Protein AF-A0A6A3CW50-F1 (afdb_monomer_lite)

Secondary structure (DSSP, 8-state):
--GGGGGGGGGGG-S-EEEEE-----PPPPPHHHHHHB--TT-TTHHHHHHHHHHHHHHHHHHHHHHHHHHT---SEEEEE-TT---SSPPPGGG--TT-EE--S---SSS---SEEEEEHHHHHHHH-TTTTHHHHHHTT--SB-HHHHHHHHHHHTT-----S-S--THHHHHHHHTS-TTTS----SSS--PPP-TTSPPPTTHHHHHHHHSHHHHHHHHHHHHT--HHHHHHHHHHHHHHEEEEES--HHHHHHHHHGGG-

Organism: Hibiscus syriacus (NCBI:txid106335)

Radius of gyration: 19.89 Å; chains: 1; bounding box: 46×45×49 Å

InterPro domains:
  IPR056698 Domain of unknown function DUF7796 [PF25072] (1-159)
  IPR056698 Domain of unknown function 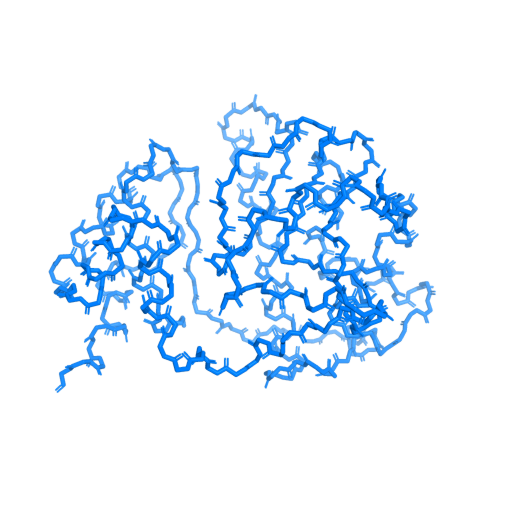DUF7796 [PF25072] (162-262)

Sequence (265 aa):
MDENAFKLSLLKTAPRLASVRIFGQRLVPQTAEQVRVLTATNSPNGIQGLLQYFNLVEGCLTMIESHQKQHNFTYDWIVRTRVDGYWNAPLHPQNFVAGRYTVPSGSVYGGLNDRFGIGDFHTSKVALSRLSLISKLDSAGYRRLNSESAFKAQLTTLKYPTPCSPVCKGSCV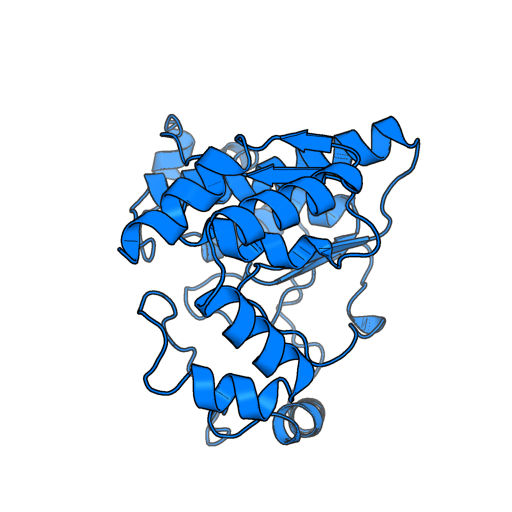ADVMSSLDKRWSWTNWGNGMIELCDAHGGWEDQWETIFDRVAGKKLAATRRQVKDLTFEECVGEFREMKKKAVNWDAPAPEEICGRGLKMKQ

Structure (mmCIF, N/CA/C/O backbone):
data_AF-A0A6A3CW50-F1
#
_entry.id   AF-A0A6A3CW50-F1
#
loop_
_atom_site.group_PDB
_atom_site.id
_atom_site.type_symbol
_atom_site.label_atom_id
_atom_site.label_alt_id
_atom_site.label_comp_id
_atom_site.label_asym_id
_atom_site.label_entity_id
_atom_site.label_seq_id
_atom_site.pdbx_PDB_ins_code
_atom_site.Cartn_x
_atom_site.Cartn_y
_atom_site.Cartn_z
_atom_site.occupancy
_atom_site.B_iso_or_equiv
_atom_site.auth_seq_id
_atom_site.auth_comp_id
_atom_site.auth_asym_id
_atom_site.auth_atom_id
_atom_site.pdbx_PDB_model_num
ATOM 1 N N . MET A 1 1 ? 0.507 15.614 5.124 1.00 82.38 1 MET A N 1
ATOM 2 C CA . MET A 1 1 ? -0.351 14.459 5.464 1.00 82.38 1 MET A CA 1
ATOM 3 C C . MET A 1 1 ? -1.739 14.840 5.006 1.00 82.38 1 MET A C 1
ATOM 5 O O . MET A 1 1 ? -2.056 16.017 5.139 1.00 82.38 1 MET A O 1
ATOM 9 N N . ASP A 1 2 ? -2.488 13.909 4.423 1.00 85.94 2 ASP A N 1
ATOM 10 C CA . ASP A 1 2 ? -3.830 14.179 3.895 1.00 85.94 2 ASP A CA 1
ATOM 11 C C . ASP A 1 2 ? -4.780 14.654 5.005 1.00 85.94 2 ASP A C 1
ATOM 13 O O . ASP A 1 2 ? -4.721 14.142 6.126 1.00 85.94 2 ASP A O 1
ATOM 17 N N . GLU A 1 3 ? -5.640 15.627 4.706 1.00 87.94 3 GLU A N 1
ATOM 18 C CA . GLU A 1 3 ? -6.628 16.151 5.657 1.00 87.94 3 GLU A CA 1
ATOM 19 C C . GLU A 1 3 ? -7.640 15.085 6.085 1.00 87.94 3 GLU A C 1
ATOM 21 O O . GLU A 1 3 ? -8.146 15.141 7.196 1.00 87.94 3 GLU A O 1
ATOM 26 N N . ASN A 1 4 ? -7.879 14.055 5.270 1.00 89.19 4 ASN A N 1
ATOM 27 C CA . ASN A 1 4 ? -8.775 12.946 5.581 1.00 89.19 4 ASN A CA 1
ATOM 28 C C . ASN A 1 4 ? -8.116 11.844 6.418 1.00 89.19 4 ASN A C 1
ATOM 30 O O . ASN A 1 4 ? -8.786 10.865 6.753 1.00 89.19 4 ASN A O 1
ATOM 34 N N . ALA A 1 5 ? -6.837 11.975 6.790 1.00 91.50 5 ALA A N 1
ATOM 35 C CA . ALA A 1 5 ? -6.138 10.966 7.589 1.00 91.50 5 ALA A CA 1
ATOM 36 C C . ALA A 1 5 ? -6.826 10.695 8.938 1.00 91.50 5 ALA A C 1
ATOM 38 O O . ALA A 1 5 ? -6.743 9.575 9.441 1.00 91.50 5 ALA A O 1
ATOM 39 N N . PHE A 1 6 ? -7.563 11.670 9.490 1.00 93.06 6 PHE A N 1
ATOM 40 C CA . PHE A 1 6 ? -8.333 11.483 10.723 1.00 93.06 6 PHE A CA 1
ATOM 41 C C . PHE A 1 6 ? -9.367 10.351 10.617 1.00 93.06 6 PHE A C 1
ATOM 43 O O . PHE A 1 6 ? -9.635 9.681 11.606 1.00 93.06 6 PHE A O 1
ATOM 50 N N . LYS A 1 7 ? -9.891 10.067 9.415 1.00 91.94 7 LYS A N 1
ATOM 51 C CA . LYS A 1 7 ? -10.874 8.995 9.181 1.00 91.94 7 LYS A CA 1
ATOM 52 C C . LYS A 1 7 ? -10.307 7.597 9.459 1.00 91.94 7 LYS A C 1
ATOM 54 O O . LYS A 1 7 ? -11.069 6.653 9.651 1.00 91.94 7 LYS A O 1
ATOM 59 N N . LEU A 1 8 ? -8.977 7.450 9.508 1.00 92.62 8 LEU A N 1
ATOM 60 C CA . LEU A 1 8 ? -8.320 6.197 9.890 1.00 92.62 8 LEU A CA 1
ATOM 61 C C . LEU A 1 8 ? -8.538 5.839 11.367 1.00 92.62 8 LEU A C 1
ATOM 63 O O . LEU A 1 8 ? -8.309 4.686 11.731 1.00 92.62 8 LEU A O 1
ATOM 67 N N . SER A 1 9 ? -9.045 6.766 12.192 1.00 92.69 9 SER A N 1
ATOM 68 C CA . SER A 1 9 ? -9.466 6.496 13.573 1.00 92.69 9 SER A CA 1
ATOM 69 C C . SER A 1 9 ? -10.475 5.343 13.672 1.00 92.69 9 SER A C 1
ATOM 71 O O . SER A 1 9 ? -10.491 4.612 14.662 1.00 92.69 9 SER A O 1
ATOM 73 N N . LEU A 1 10 ? -11.239 5.085 12.601 1.00 90.62 10 LEU A N 1
ATOM 74 C CA . LEU A 1 10 ? -12.130 3.930 12.466 1.00 90.62 10 LEU A CA 1
ATOM 75 C C . LEU A 1 10 ? -11.447 2.584 12.700 1.00 90.62 10 LEU A C 1
ATOM 77 O O . LEU A 1 10 ? -12.071 1.643 13.193 1.00 90.62 10 LEU A O 1
ATOM 81 N N . LEU A 1 11 ? -10.155 2.483 12.393 1.00 91.06 11 LEU A N 1
ATOM 82 C CA . LEU A 1 11 ? -9.385 1.266 12.621 1.00 91.06 11 LEU A CA 1
ATOM 83 C C . LEU A 1 11 ? -9.165 0.980 14.113 1.00 91.06 11 LEU A C 1
ATOM 85 O O . LEU A 1 11 ? -8.679 -0.099 14.446 1.00 91.06 11 LEU A O 1
ATOM 89 N N . LYS A 1 12 ? -9.623 1.849 15.030 1.00 91.94 12 LYS A N 1
ATOM 90 C CA . LYS A 1 12 ? -9.745 1.526 16.459 1.00 91.94 12 LYS A CA 1
ATOM 91 C C . LYS A 1 12 ? -10.527 0.236 16.697 1.00 91.94 12 LYS A C 1
ATOM 93 O O . LYS A 1 12 ? -10.287 -0.432 17.697 1.00 91.94 12 LYS A O 1
ATOM 98 N N . THR A 1 13 ? -11.471 -0.129 15.825 1.00 89.75 13 THR A N 1
ATOM 99 C CA . THR A 1 13 ? -12.266 -1.358 15.978 1.00 89.75 13 THR A CA 1
ATOM 100 C C . THR A 1 13 ? -11.581 -2.586 15.390 1.00 89.75 13 THR A C 1
ATOM 102 O O . THR A 1 13 ? -12.087 -3.692 15.571 1.00 89.75 13 THR A O 1
ATOM 105 N N . ALA A 1 14 ? -10.448 -2.428 14.696 1.00 89.75 14 ALA A N 1
ATOM 106 C CA . ALA A 1 14 ? -9.698 -3.564 14.186 1.00 89.75 14 ALA A CA 1
ATOM 107 C C . ALA A 1 14 ? -9.254 -4.455 15.364 1.00 89.75 14 ALA A C 1
ATOM 109 O O . ALA A 1 14 ? -8.759 -3.944 16.377 1.00 89.75 14 ALA A O 1
ATOM 110 N N . PRO A 1 15 ? -9.441 -5.784 15.266 1.00 89.50 15 PRO A N 1
ATOM 111 C CA . PRO A 1 15 ? -9.112 -6.690 16.362 1.00 89.50 15 PRO A CA 1
ATOM 112 C C . PRO A 1 15 ? -7.601 -6.796 16.584 1.00 89.50 15 PRO A C 1
ATOM 114 O O . PRO A 1 15 ? -7.163 -7.038 17.705 1.00 89.50 15 PRO A O 1
ATOM 117 N N . ARG A 1 16 ? -6.803 -6.626 15.522 1.00 89.25 16 ARG A N 1
ATOM 118 C CA . ARG A 1 16 ? -5.338 -6.680 15.549 1.00 89.25 16 ARG A CA 1
ATOM 119 C C . ARG A 1 16 ? -4.773 -5.666 14.564 1.00 89.25 16 ARG A C 1
ATOM 121 O O . ARG A 1 16 ? -5.251 -5.587 13.434 1.00 89.25 16 ARG A O 1
ATOM 128 N N . LEU A 1 17 ? -3.746 -4.933 14.982 1.00 93.50 17 LEU A N 1
ATOM 129 C CA . LEU A 1 17 ? -2.996 -4.016 14.130 1.00 93.50 17 LEU A CA 1
ATOM 130 C C . LEU A 1 17 ? -1.506 -4.329 14.269 1.00 93.50 17 LEU A C 1
ATOM 132 O O . LEU A 1 17 ? -0.912 -4.147 15.325 1.00 93.50 17 LEU A O 1
ATOM 136 N N . ALA A 1 18 ? -0.897 -4.822 13.195 1.00 93.38 18 ALA A N 1
ATOM 137 C CA . ALA A 1 18 ? 0.524 -5.159 13.192 1.00 93.38 18 ALA A CA 1
ATOM 138 C C . ALA A 1 18 ? 1.400 -3.899 13.180 1.00 93.38 18 ALA A C 1
ATOM 140 O O . ALA A 1 18 ? 2.336 -3.754 13.956 1.00 93.38 18 ALA A O 1
ATOM 141 N N . SER A 1 19 ? 1.108 -2.958 12.291 1.00 93.62 19 SER A N 1
ATOM 142 C CA . SER A 1 19 ? 1.897 -1.740 12.160 1.00 93.62 19 SER A CA 1
ATOM 143 C C . SER A 1 19 ? 1.049 -0.643 11.542 1.00 93.62 19 SER A C 1
ATOM 145 O O . SER A 1 19 ? 0.215 -0.909 10.674 1.00 93.62 19 SER A O 1
ATOM 147 N N . VAL A 1 20 ? 1.258 0.585 11.998 1.00 94.19 20 VAL A N 1
ATOM 148 C CA . VAL A 1 20 ? 0.593 1.780 11.487 1.00 94.19 20 VAL A CA 1
ATOM 149 C C . VAL A 1 20 ? 1.668 2.751 11.047 1.00 94.19 20 VAL A C 1
ATOM 151 O O . VAL A 1 20 ? 2.558 3.080 11.829 1.00 94.19 20 VAL A O 1
ATOM 154 N N . ARG A 1 21 ? 1.562 3.217 9.801 1.00 93.75 21 ARG A N 1
ATOM 155 C CA . ARG A 1 21 ? 2.454 4.227 9.247 1.00 93.75 21 ARG A CA 1
ATOM 156 C C . ARG A 1 21 ? 1.656 5.340 8.585 1.00 93.75 21 ARG A C 1
ATOM 158 O O . ARG A 1 21 ? 1.004 5.106 7.571 1.00 93.75 21 ARG A O 1
ATOM 165 N N . ILE A 1 22 ? 1.701 6.541 9.152 1.00 92.62 22 ILE A N 1
ATOM 166 C CA . ILE A 1 22 ? 1.023 7.727 8.617 1.00 92.62 22 ILE A CA 1
ATOM 167 C C . ILE A 1 22 ? 2.048 8.849 8.579 1.00 92.62 22 ILE A C 1
ATOM 169 O O . ILE A 1 22 ? 2.693 9.130 9.577 1.00 92.62 22 ILE A O 1
ATOM 173 N N . PHE A 1 23 ? 2.226 9.503 7.438 1.00 91.25 23 PHE A N 1
ATOM 174 C CA . PHE A 1 23 ? 3.243 10.541 7.308 1.00 91.25 23 PHE A CA 1
ATOM 175 C C . PHE A 1 23 ? 2.831 11.614 6.305 1.00 91.25 23 PHE A C 1
ATOM 177 O O . PHE A 1 23 ? 1.944 11.438 5.466 1.00 91.25 23 PHE A O 1
ATOM 184 N N . GLY A 1 24 ? 3.476 12.776 6.401 1.00 86.75 24 GLY A N 1
ATOM 185 C CA . GLY A 1 24 ? 3.383 13.791 5.363 1.00 86.75 24 GLY A CA 1
ATOM 186 C C . GLY A 1 24 ? 4.195 13.396 4.138 1.00 86.75 24 GLY A C 1
ATOM 187 O O . GLY A 1 24 ? 5.351 13.004 4.277 1.00 86.75 24 GLY A O 1
ATOM 188 N N . GLN A 1 25 ? 3.608 13.533 2.948 1.00 84.12 25 GLN A N 1
ATOM 189 C CA . GLN A 1 25 ? 4.358 13.392 1.706 1.00 84.12 25 GLN A CA 1
ATOM 190 C C . GLN A 1 25 ? 5.524 14.386 1.693 1.00 84.12 25 GLN A C 1
ATOM 192 O O . GLN A 1 25 ? 5.355 15.569 1.993 1.00 84.12 25 GLN A O 1
ATOM 197 N N . ARG A 1 26 ? 6.714 13.875 1.381 1.00 88.62 26 ARG A N 1
ATOM 198 C CA . ARG A 1 26 ? 7.943 14.651 1.193 1.00 88.62 26 ARG A CA 1
ATOM 199 C C . ARG A 1 26 ? 8.379 14.511 -0.258 1.00 88.62 26 ARG A C 1
ATOM 201 O O . ARG A 1 26 ? 7.985 13.557 -0.929 1.00 88.62 26 ARG A O 1
ATOM 208 N N . LEU A 1 27 ? 9.167 15.462 -0.747 1.00 91.56 27 LEU A N 1
ATOM 209 C CA . LEU A 1 27 ? 9.783 15.334 -2.065 1.00 91.56 27 LEU A CA 1
ATOM 210 C C . LEU A 1 27 ? 10.654 14.077 -2.098 1.00 91.56 27 LEU A C 1
ATOM 212 O O . LEU A 1 27 ? 11.430 13.831 -1.172 1.00 91.56 27 LEU A O 1
ATOM 216 N N . VAL A 1 28 ? 10.498 13.288 -3.158 1.00 92.62 28 VAL A N 1
ATOM 217 C CA . VAL A 1 28 ? 11.330 12.111 -3.411 1.00 92.62 28 VAL A CA 1
ATOM 218 C C . VAL A 1 28 ? 12.399 12.536 -4.420 1.00 92.62 28 VAL A C 1
ATOM 220 O O . VAL A 1 28 ? 12.034 12.945 -5.530 1.00 92.62 28 VAL A O 1
ATOM 223 N N . PRO A 1 29 ? 13.697 12.491 -4.058 1.00 92.94 29 PRO A N 1
ATOM 224 C CA . PRO A 1 29 ? 14.776 12.813 -4.985 1.00 92.94 29 PRO A CA 1
ATOM 225 C C . PRO A 1 29 ? 14.662 11.979 -6.261 1.00 92.94 29 PRO A C 1
ATOM 227 O O . PRO A 1 29 ? 14.502 10.761 -6.192 1.00 92.94 29 PRO A O 1
ATOM 230 N N . GLN A 1 30 ? 14.720 12.645 -7.414 1.00 93.19 30 GLN A N 1
ATOM 231 C CA . GLN A 1 30 ? 14.597 11.985 -8.712 1.00 93.19 30 GLN A CA 1
ATOM 232 C C . GLN A 1 30 ? 15.965 11.488 -9.167 1.00 93.19 30 GLN A C 1
ATOM 234 O O . GLN A 1 30 ? 16.925 12.259 -9.173 1.00 93.19 30 GLN A O 1
ATOM 239 N N . THR A 1 31 ? 16.053 10.229 -9.588 1.00 94.75 31 THR A N 1
ATOM 240 C CA . THR A 1 31 ? 17.245 9.715 -10.278 1.00 94.75 31 THR A CA 1
ATOM 241 C C . THR A 1 31 ? 17.097 9.841 -11.793 1.00 94.75 31 THR A C 1
ATOM 243 O O . THR A 1 31 ? 15.987 9.964 -12.322 1.00 94.75 31 THR A O 1
ATOM 246 N N . ALA A 1 32 ? 18.215 9.783 -12.519 1.00 94.88 32 ALA A N 1
ATOM 247 C CA . ALA A 1 32 ? 18.196 9.846 -13.977 1.00 94.88 32 ALA A CA 1
ATOM 248 C C . ALA A 1 32 ? 17.401 8.674 -14.589 1.00 94.88 32 ALA A C 1
ATOM 250 O O . ALA A 1 32 ? 16.664 8.862 -15.554 1.00 94.88 32 ALA A O 1
ATOM 251 N N . GLU A 1 33 ? 17.498 7.480 -13.998 1.00 95.88 33 GLU A N 1
ATOM 252 C CA . GLU A 1 33 ? 16.736 6.283 -14.381 1.00 95.88 33 GLU A CA 1
ATOM 253 C C . GLU A 1 33 ? 15.235 6.511 -14.195 1.00 95.88 33 GLU A C 1
ATOM 255 O O . GLU A 1 33 ? 14.449 6.200 -15.086 1.00 95.88 33 GLU A O 1
ATOM 260 N N . GLN A 1 34 ? 14.823 7.094 -13.062 1.00 95.75 34 GLN A N 1
ATOM 261 C CA . GLN A 1 34 ? 13.414 7.374 -12.775 1.00 95.75 34 GLN A CA 1
ATOM 262 C C . GLN A 1 34 ? 12.800 8.307 -13.814 1.00 95.75 34 GLN A C 1
ATOM 264 O O . GLN A 1 34 ? 11.711 8.030 -14.310 1.00 95.75 34 GLN A O 1
ATOM 269 N N . VAL A 1 35 ? 13.516 9.367 -14.191 1.00 93.62 35 VAL A N 1
ATOM 270 C CA . VAL A 1 35 ? 13.048 10.333 -15.196 1.00 93.62 35 VAL A CA 1
ATOM 271 C C . VAL A 1 35 ? 13.001 9.722 -16.603 1.00 93.62 35 VAL A C 1
ATOM 273 O O . VAL A 1 35 ? 12.136 10.085 -17.396 1.00 93.62 35 VAL A O 1
ATOM 276 N N . ARG A 1 36 ? 13.890 8.772 -16.930 1.00 96.12 36 ARG A N 1
ATOM 277 C CA . ARG A 1 36 ? 13.851 8.046 -18.214 1.00 96.12 36 ARG A CA 1
ATOM 278 C C . ARG A 1 36 ? 12.699 7.044 -18.280 1.00 96.12 36 ARG A C 1
ATOM 280 O O . ARG A 1 36 ? 11.997 6.959 -19.294 1.00 96.12 36 ARG A O 1
ATOM 287 N N . VAL A 1 37 ? 12.541 6.249 -17.225 1.00 97.38 37 VAL A N 1
ATOM 288 C CA . VAL A 1 37 ? 11.598 5.127 -17.181 1.00 97.38 37 VAL A CA 1
ATOM 289 C C . VAL A 1 37 ? 10.173 5.606 -16.981 1.00 97.38 37 VAL A C 1
ATOM 291 O O . VAL A 1 37 ? 9.278 5.048 -17.605 1.00 97.38 37 VAL A O 1
ATOM 294 N N . LEU A 1 38 ? 9.944 6.607 -16.133 1.00 96.12 38 LEU A N 1
ATOM 295 C CA . LEU A 1 38 ? 8.605 7.027 -15.734 1.00 96.12 38 LEU A CA 1
ATOM 296 C C . LEU A 1 38 ? 8.137 8.269 -16.491 1.00 96.12 38 LEU A C 1
ATOM 298 O O . LEU A 1 38 ? 8.922 9.083 -16.968 1.00 96.12 38 LEU A O 1
ATOM 302 N N . THR A 1 39 ? 6.822 8.436 -16.576 1.00 92.81 39 THR A N 1
ATOM 303 C CA . THR A 1 39 ? 6.200 9.679 -17.029 1.00 92.81 39 THR A CA 1
ATOM 304 C C . THR A 1 39 ? 5.083 10.104 -16.084 1.00 92.81 39 THR A C 1
ATOM 306 O O . THR A 1 39 ? 4.444 9.280 -15.434 1.00 92.81 39 THR A O 1
ATOM 309 N N . ALA A 1 40 ? 4.839 11.412 -16.033 1.00 86.62 40 ALA A N 1
ATOM 310 C CA . ALA A 1 40 ? 3.756 12.023 -15.274 1.00 86.62 40 ALA A CA 1
ATOM 311 C C . ALA A 1 40 ? 2.369 11.842 -15.922 1.00 86.62 40 ALA A C 1
ATOM 313 O O . ALA A 1 40 ? 1.377 12.293 -15.356 1.00 86.62 40 ALA A O 1
ATOM 314 N N . THR A 1 41 ? 2.279 11.224 -17.105 1.00 81.44 41 THR A N 1
ATOM 315 C CA . THR A 1 41 ? 1.002 10.974 -17.785 1.00 81.44 41 THR A CA 1
ATOM 316 C C . THR A 1 41 ? 0.022 10.245 -16.861 1.00 81.44 41 THR A C 1
ATOM 318 O O . THR A 1 41 ? 0.367 9.217 -16.278 1.00 81.44 41 THR A O 1
ATOM 321 N N . ASN A 1 42 ? -1.198 10.778 -16.749 1.00 73.19 42 ASN A N 1
ATOM 322 C CA . ASN A 1 42 ? -2.274 10.290 -15.873 1.00 73.19 42 ASN A CA 1
ATOM 323 C C . ASN A 1 42 ? -1.935 10.335 -14.366 1.00 73.19 42 ASN A C 1
ATOM 325 O O . ASN A 1 42 ? -2.527 9.611 -13.571 1.00 73.19 42 ASN A O 1
ATOM 329 N N . SER A 1 43 ? -0.971 11.169 -13.957 1.00 76.06 43 SER A N 1
ATOM 330 C CA . SER A 1 43 ? -0.684 11.455 -12.548 1.00 76.06 43 SER A CA 1
ATOM 331 C C . SER A 1 43 ? -1.156 12.871 -12.197 1.00 76.06 43 SER A C 1
ATOM 333 O O . SER A 1 43 ? -0.605 13.832 -12.740 1.00 76.06 43 SER A O 1
ATOM 335 N N . PRO A 1 44 ? -2.111 13.042 -11.263 1.00 74.06 44 PRO A N 1
ATOM 336 C CA . PRO A 1 44 ? -2.676 14.356 -10.933 1.00 74.06 44 PRO A CA 1
ATOM 337 C C . PRO A 1 44 ? -1.642 15.302 -10.306 1.00 74.06 44 PRO A C 1
ATOM 339 O O . PRO A 1 44 ? -1.727 16.513 -10.463 1.00 74.06 44 PRO A O 1
ATOM 342 N N . ASN A 1 45 ? -0.622 14.744 -9.648 1.00 82.50 45 ASN A N 1
ATOM 343 C CA . ASN A 1 45 ? 0.435 15.486 -8.955 1.00 82.50 45 ASN A CA 1
ATOM 344 C C . ASN A 1 45 ? 1.793 15.365 -9.675 1.00 82.50 45 ASN A C 1
ATOM 346 O O . ASN A 1 45 ? 2.861 15.426 -9.059 1.00 82.50 45 ASN A O 1
ATOM 350 N N . GLY A 1 46 ? 1.761 15.124 -10.989 1.00 88.44 46 GLY A N 1
ATOM 351 C CA . GLY A 1 46 ? 2.951 15.006 -11.822 1.00 88.44 46 GLY A CA 1
ATOM 352 C C . GLY A 1 46 ? 3.872 13.843 -11.428 1.00 88.44 46 GLY A C 1
ATOM 353 O O . GLY A 1 46 ? 3.449 12.856 -10.816 1.00 88.44 46 GLY A O 1
ATOM 354 N N . ILE A 1 47 ? 5.159 13.955 -11.774 1.00 91.19 47 ILE A N 1
ATOM 355 C CA . ILE A 1 47 ? 6.156 12.908 -11.492 1.00 91.19 47 ILE A CA 1
ATOM 356 C C . ILE A 1 47 ? 6.414 12.737 -9.990 1.00 91.19 47 ILE A C 1
ATOM 358 O O . ILE A 1 47 ? 6.593 11.618 -9.519 1.00 91.19 47 ILE A O 1
ATOM 362 N N . GLN A 1 48 ? 6.373 13.824 -9.214 1.00 92.56 48 GLN A N 1
ATOM 363 C CA . GLN A 1 48 ? 6.562 13.748 -7.765 1.00 92.56 48 GLN A CA 1
ATOM 364 C C . GLN A 1 48 ? 5.425 12.989 -7.085 1.00 92.56 48 GLN A C 1
ATOM 366 O O . GLN A 1 48 ? 5.702 12.136 -6.247 1.00 92.56 48 GLN A O 1
ATOM 371 N N . GLY A 1 49 ? 4.174 13.205 -7.501 1.00 89.62 49 GLY A N 1
ATOM 372 C CA . GLY A 1 49 ? 3.047 12.412 -7.015 1.00 89.62 49 GLY A CA 1
ATOM 373 C C . GLY A 1 49 ? 3.222 10.915 -7.260 1.00 89.62 49 GLY A C 1
ATOM 374 O O . GLY A 1 49 ? 2.967 10.104 -6.369 1.00 89.62 49 GLY A O 1
ATOM 375 N N . LEU A 1 50 ? 3.723 10.546 -8.444 1.00 91.00 50 LEU A N 1
ATOM 376 C CA . LEU A 1 50 ? 3.988 9.152 -8.793 1.00 91.00 50 LEU A CA 1
ATOM 377 C C . LEU A 1 50 ? 5.098 8.545 -7.922 1.00 91.00 50 LEU A C 1
ATOM 379 O O . LEU A 1 50 ? 4.932 7.450 -7.388 1.00 91.00 50 LEU A O 1
ATOM 383 N N . LEU A 1 51 ? 6.208 9.261 -7.733 1.00 94.31 51 LEU A N 1
ATOM 384 C CA . LEU A 1 51 ? 7.320 8.799 -6.897 1.00 94.31 51 LEU A CA 1
ATOM 385 C C . LEU A 1 51 ? 6.928 8.688 -5.422 1.00 94.31 51 LEU A C 1
ATOM 387 O O . LEU A 1 51 ? 7.298 7.724 -4.757 1.00 94.31 51 LEU A O 1
ATOM 391 N N . GLN A 1 52 ? 6.141 9.634 -4.911 1.00 92.44 52 GLN A N 1
ATOM 392 C CA . GLN A 1 52 ? 5.595 9.583 -3.555 1.00 92.44 52 GLN A CA 1
ATOM 393 C C . GLN A 1 52 ? 4.653 8.393 -3.370 1.00 92.44 52 GLN A C 1
ATOM 395 O O . GLN A 1 52 ? 4.717 7.716 -2.343 1.00 92.44 52 GLN A O 1
ATOM 400 N N . TYR A 1 53 ? 3.812 8.107 -4.366 1.00 89.88 53 TYR A N 1
ATOM 401 C CA . TYR A 1 53 ? 2.964 6.920 -4.371 1.00 89.88 53 TYR A CA 1
ATOM 402 C C . TYR A 1 53 ? 3.794 5.630 -4.379 1.00 89.88 53 TYR A C 1
ATOM 404 O O . TYR A 1 53 ? 3.554 4.741 -3.566 1.00 89.88 53 TYR A O 1
ATOM 412 N N . PHE A 1 54 ? 4.814 5.536 -5.233 1.00 93.75 54 PHE A N 1
ATOM 413 C CA . PHE A 1 54 ? 5.697 4.370 -5.277 1.00 93.75 54 PHE A CA 1
ATOM 414 C C . PHE A 1 54 ? 6.464 4.185 -3.966 1.00 93.75 54 PHE A C 1
ATOM 416 O O . PHE A 1 54 ? 6.547 3.065 -3.472 1.00 93.75 54 PHE A O 1
ATOM 423 N N . ASN A 1 55 ? 6.934 5.273 -3.354 1.00 93.81 55 ASN A N 1
ATOM 424 C CA . ASN A 1 55 ? 7.558 5.249 -2.034 1.00 93.81 55 ASN A CA 1
ATOM 425 C C . ASN A 1 55 ? 6.593 4.755 -0.942 1.00 93.81 55 ASN A C 1
ATOM 427 O O . ASN A 1 55 ? 6.992 3.993 -0.065 1.00 93.81 55 ASN A O 1
ATOM 431 N N . LEU A 1 56 ? 5.321 5.169 -0.992 1.00 91.88 56 LEU A N 1
ATOM 432 C CA . LEU A 1 56 ? 4.288 4.694 -0.068 1.00 91.88 56 LEU A CA 1
ATOM 433 C C . LEU A 1 56 ? 4.063 3.182 -0.215 1.00 91.88 56 LEU A C 1
ATOM 435 O O . LEU A 1 56 ? 4.023 2.476 0.788 1.00 91.88 56 LEU A O 1
ATOM 439 N N . VAL A 1 57 ? 3.940 2.695 -1.453 1.00 92.62 57 VAL A N 1
ATOM 440 C CA . VAL A 1 57 ? 3.731 1.269 -1.746 1.00 92.62 57 VAL A CA 1
ATOM 441 C C . VAL A 1 57 ? 4.942 0.433 -1.335 1.00 92.62 57 VAL A C 1
ATOM 443 O O . VAL A 1 57 ? 4.780 -0.594 -0.682 1.00 92.62 57 VAL A O 1
ATOM 446 N N . GLU A 1 58 ? 6.153 0.878 -1.663 1.00 94.94 58 GLU A N 1
ATOM 447 C CA . GLU A 1 58 ? 7.377 0.156 -1.309 1.00 94.94 58 GLU A CA 1
ATOM 448 C C . GLU A 1 58 ? 7.644 0.178 0.199 1.00 94.94 58 GLU A C 1
ATOM 450 O O . GLU A 1 58 ? 8.100 -0.814 0.763 1.00 94.94 58 GLU A O 1
ATOM 455 N N . GLY A 1 59 ? 7.250 1.252 0.891 1.00 93.69 59 GLY A N 1
ATOM 456 C CA . GLY A 1 59 ? 7.312 1.341 2.348 1.00 93.69 59 GLY A CA 1
ATOM 457 C C . GLY A 1 59 ? 6.510 0.257 3.080 1.00 93.69 59 GLY A C 1
ATOM 458 O O . GLY A 1 59 ? 6.837 -0.057 4.228 1.00 93.69 59 GLY A O 1
ATOM 459 N N . CYS A 1 60 ? 5.511 -0.362 2.434 1.00 94.44 60 CYS A N 1
ATOM 460 C CA . CYS A 1 60 ? 4.817 -1.528 2.984 1.00 94.44 60 CYS A CA 1
ATOM 461 C C . CYS A 1 60 ? 5.763 -2.721 3.182 1.00 94.44 60 CYS A C 1
ATOM 463 O O . CYS A 1 60 ? 5.578 -3.469 4.139 1.00 94.44 60 CYS A O 1
ATOM 465 N N . LEU A 1 61 ? 6.792 -2.886 2.341 1.00 95.94 61 LEU A N 1
ATOM 466 C CA . LEU A 1 61 ? 7.763 -3.977 2.482 1.00 95.94 61 LEU A CA 1
ATOM 467 C C . LEU A 1 61 ? 8.521 -3.885 3.795 1.00 95.94 61 LEU A C 1
ATOM 469 O O . LEU A 1 61 ? 8.610 -4.878 4.508 1.00 95.94 61 LEU A O 1
ATOM 473 N N . THR A 1 62 ? 8.974 -2.686 4.165 1.00 94.50 62 THR A N 1
ATOM 474 C CA . THR A 1 62 ? 9.627 -2.469 5.458 1.00 94.50 62 THR A CA 1
ATOM 475 C C . THR A 1 62 ? 8.702 -2.860 6.607 1.00 94.50 62 THR A C 1
ATOM 477 O O . THR A 1 62 ? 9.121 -3.572 7.510 1.00 94.50 62 THR A O 1
ATOM 480 N N . MET A 1 63 ? 7.426 -2.458 6.563 1.00 95.00 63 MET A N 1
ATOM 481 C CA . MET A 1 63 ? 6.462 -2.795 7.619 1.00 95.00 63 MET A CA 1
ATOM 482 C C . MET A 1 63 ? 6.227 -4.309 7.732 1.00 95.00 63 MET A C 1
ATOM 484 O O . MET A 1 63 ? 6.177 -4.840 8.842 1.00 95.00 63 MET A O 1
ATOM 488 N N . ILE A 1 64 ? 6.102 -4.995 6.594 1.00 95.31 64 ILE A N 1
ATOM 489 C CA . ILE A 1 64 ? 5.904 -6.447 6.515 1.00 95.31 64 ILE A CA 1
ATOM 490 C C . ILE A 1 64 ? 7.133 -7.182 7.064 1.00 95.31 64 ILE A C 1
ATOM 492 O O . ILE A 1 64 ? 7.004 -8.013 7.963 1.00 95.31 64 ILE A O 1
ATOM 496 N N . GLU A 1 65 ? 8.327 -6.845 6.573 1.00 94.75 65 GLU A N 1
ATOM 497 C CA . GLU A 1 65 ? 9.584 -7.492 6.961 1.00 94.75 65 GLU A CA 1
ATOM 498 C C . GLU A 1 65 ? 9.933 -7.232 8.434 1.00 94.75 65 GLU A C 1
ATOM 500 O O . GLU A 1 65 ? 10.356 -8.153 9.135 1.00 94.75 65 GLU A O 1
ATOM 505 N N . SER A 1 66 ? 9.701 -6.015 8.943 1.00 94.19 66 SER A N 1
ATOM 506 C CA . SER A 1 66 ? 9.882 -5.696 10.364 1.00 94.19 66 SER A CA 1
ATOM 507 C C . SER A 1 66 ? 8.985 -6.551 11.255 1.00 94.19 66 SER A C 1
ATOM 509 O O . SER A 1 66 ? 9.467 -7.107 12.241 1.00 94.19 66 SER A O 1
ATOM 511 N N . HIS A 1 67 ? 7.707 -6.704 10.900 1.00 94.31 67 HIS A N 1
ATOM 512 C CA . HIS A 1 67 ? 6.775 -7.512 11.684 1.00 94.31 67 HIS A CA 1
ATOM 513 C C . HIS A 1 67 ? 7.120 -9.010 11.627 1.00 94.31 67 HIS A C 1
ATOM 515 O O . HIS A 1 67 ? 7.138 -9.677 12.661 1.00 94.31 67 HIS A O 1
ATOM 521 N N . GLN A 1 68 ? 7.474 -9.530 10.447 1.00 94.88 68 GLN A N 1
ATOM 522 C CA . GLN A 1 68 ? 7.969 -10.902 10.282 1.00 94.88 68 GLN A CA 1
ATOM 523 C C . GLN A 1 68 ? 9.196 -11.181 11.155 1.00 94.88 68 GLN A C 1
ATOM 525 O O . GLN A 1 68 ? 9.237 -12.181 11.870 1.00 94.88 68 GLN A O 1
ATOM 530 N N . LYS A 1 69 ? 10.181 -10.273 11.137 1.00 94.88 69 LYS A N 1
ATOM 531 C CA . LYS A 1 69 ? 11.406 -10.388 11.936 1.00 94.88 69 LYS A CA 1
ATOM 532 C C . LYS A 1 69 ? 11.117 -10.330 13.435 1.00 94.88 69 LYS A C 1
ATOM 534 O O . LYS A 1 69 ? 11.676 -11.118 14.188 1.00 94.88 69 LYS A O 1
ATOM 539 N N . GLN A 1 70 ? 10.250 -9.414 13.864 1.00 94.81 70 GLN A N 1
ATOM 540 C CA . GLN A 1 70 ? 9.894 -9.232 15.273 1.00 94.81 70 GLN A CA 1
ATOM 541 C C . GLN A 1 70 ? 9.196 -10.462 15.870 1.00 94.81 70 GLN A C 1
ATOM 543 O O . GLN A 1 70 ? 9.380 -10.757 17.047 1.00 94.81 70 GLN A O 1
ATOM 548 N N . HIS A 1 71 ? 8.417 -11.184 15.063 1.00 94.19 71 HIS A N 1
ATOM 549 C CA . HIS A 1 71 ? 7.607 -12.317 15.515 1.00 94.19 71 HIS A CA 1
ATOM 550 C C . HIS A 1 71 ? 8.082 -13.676 14.984 1.00 94.19 71 HIS A C 1
ATOM 552 O O . HIS A 1 71 ? 7.405 -14.678 15.195 1.00 94.19 71 HIS A O 1
ATOM 558 N N . ASN A 1 72 ? 9.239 -13.713 14.318 1.00 96.06 72 ASN A N 1
ATOM 559 C CA . ASN A 1 72 ? 9.867 -14.915 13.774 1.00 96.06 72 ASN A CA 1
ATOM 560 C C . ASN A 1 72 ? 8.923 -15.784 12.917 1.00 96.06 72 ASN A C 1
ATOM 562 O O . ASN A 1 72 ? 8.807 -16.991 13.126 1.00 96.06 72 ASN A O 1
ATOM 566 N N . PHE A 1 73 ? 8.229 -15.168 11.956 1.00 95.44 73 PHE A N 1
ATOM 567 C CA . PHE A 1 73 ? 7.391 -15.886 10.991 1.00 95.44 73 PHE A CA 1
ATOM 568 C C . PHE A 1 73 ? 7.479 -15.264 9.594 1.00 95.44 73 PHE A C 1
ATOM 570 O O . PHE A 1 73 ? 7.988 -14.155 9.420 1.00 95.44 73 PHE A O 1
ATOM 577 N N . THR A 1 74 ? 6.959 -15.963 8.588 1.00 94.38 74 THR A N 1
ATOM 578 C CA . THR A 1 74 ? 6.801 -15.444 7.225 1.00 94.38 74 THR A CA 1
ATOM 579 C C . THR A 1 74 ? 5.336 -15.458 6.825 1.00 94.38 74 THR A C 1
ATOM 581 O O . THR A 1 74 ? 4.641 -16.433 7.096 1.00 94.38 74 THR A O 1
ATOM 584 N N . TYR A 1 75 ? 4.846 -14.384 6.203 1.00 95.88 75 TYR A N 1
ATOM 585 C CA . TYR A 1 75 ? 3.498 -14.399 5.639 1.00 95.88 75 TYR A CA 1
ATOM 586 C C . TYR A 1 75 ? 3.457 -15.337 4.437 1.00 95.88 75 TYR A C 1
ATOM 588 O O . TYR A 1 75 ? 4.258 -15.182 3.521 1.00 95.88 75 TYR A O 1
ATOM 596 N N . ASP A 1 76 ? 2.499 -16.258 4.401 1.00 95.62 76 ASP A N 1
ATOM 597 C CA . ASP A 1 76 ? 2.267 -17.078 3.207 1.00 95.62 76 ASP A CA 1
ATOM 598 C C . ASP A 1 76 ? 1.689 -16.235 2.066 1.00 95.62 76 ASP A C 1
ATOM 600 O O . ASP A 1 76 ? 2.077 -16.382 0.909 1.00 95.62 76 ASP A O 1
ATOM 604 N N . TRP A 1 77 ? 0.797 -15.304 2.414 1.00 95.38 77 TRP A N 1
ATOM 605 C CA . TRP A 1 77 ? 0.053 -14.466 1.482 1.00 95.38 77 TRP A CA 1
ATOM 606 C C . TRP A 1 77 ? 0.031 -13.016 1.935 1.00 95.38 77 TRP A C 1
ATOM 608 O O . TRP A 1 77 ? -0.155 -12.716 3.116 1.00 95.38 77 TRP A O 1
ATOM 618 N N . ILE A 1 78 ? 0.148 -12.109 0.971 1.00 95.25 78 ILE A N 1
ATOM 619 C CA . ILE A 1 78 ? -0.046 -10.679 1.163 1.00 95.25 78 ILE A CA 1
ATOM 620 C C . ILE A 1 78 ? -1.222 -10.251 0.295 1.00 95.25 78 ILE A C 1
ATOM 622 O O . ILE A 1 78 ? -1.232 -10.437 -0.922 1.00 95.25 78 ILE A O 1
ATOM 626 N N . VAL A 1 79 ? -2.212 -9.649 0.947 1.00 91.50 79 VAL A N 1
ATOM 627 C CA . VAL A 1 79 ? -3.333 -8.978 0.294 1.00 91.50 79 VAL A CA 1
ATOM 628 C C . VAL A 1 79 ? -3.110 -7.482 0.432 1.00 91.50 79 VAL A C 1
ATOM 630 O O . VAL A 1 79 ? -3.060 -6.952 1.543 1.00 91.50 79 VAL A O 1
ATOM 633 N N . ARG A 1 80 ? -2.985 -6.790 -0.697 1.00 90.44 80 ARG A N 1
ATOM 634 C CA . ARG A 1 80 ? -2.832 -5.340 -0.745 1.00 90.44 80 ARG A CA 1
ATOM 635 C C . ARG A 1 80 ? -4.108 -4.728 -1.290 1.00 90.44 80 ARG A C 1
ATOM 637 O O . ARG A 1 80 ? -4.532 -5.050 -2.393 1.00 90.44 80 ARG A O 1
ATOM 644 N N . THR A 1 81 ? -4.664 -3.769 -0.562 1.00 85.50 81 THR A N 1
ATOM 645 C CA . THR A 1 81 ? -5.780 -2.938 -1.024 1.00 85.50 81 THR A CA 1
ATOM 646 C C . THR A 1 81 ? -5.506 -1.477 -0.711 1.00 85.50 81 THR A C 1
ATOM 648 O O . THR A 1 81 ? -4.849 -1.159 0.281 1.00 85.50 81 THR A O 1
ATOM 651 N N . ARG A 1 82 ? -6.026 -0.574 -1.541 1.00 79.94 82 ARG A N 1
ATOM 652 C CA . ARG A 1 82 ? -6.218 0.816 -1.122 1.00 79.94 82 ARG A CA 1
ATOM 653 C C . ARG A 1 82 ? -7.374 0.903 -0.124 1.00 79.94 82 ARG A C 1
ATOM 655 O O . ARG A 1 82 ? -8.230 0.019 -0.065 1.00 79.94 82 ARG A O 1
ATOM 662 N N . VAL A 1 83 ? -7.390 1.988 0.642 1.00 74.25 83 VAL A N 1
ATOM 663 C CA . VAL A 1 83 ? -8.429 2.280 1.644 1.00 74.25 83 VAL A CA 1
ATOM 664 C C . VAL A 1 83 ? -9.731 2.813 1.036 1.00 74.25 83 VAL A C 1
ATOM 666 O O . VAL A 1 83 ? -10.742 2.855 1.724 1.00 74.25 83 VAL A O 1
ATOM 669 N N . ASP A 1 84 ? -9.719 3.197 -0.242 1.00 66.12 84 ASP A N 1
ATOM 670 C CA . ASP A 1 84 ? -10.895 3.606 -1.022 1.00 66.12 84 ASP A CA 1
ATOM 671 C C . ASP A 1 84 ? -11.586 2.421 -1.731 1.00 66.12 84 ASP A C 1
ATOM 673 O O . ASP A 1 84 ? -12.518 2.620 -2.507 1.00 66.12 84 ASP A O 1
ATOM 677 N N . GLY A 1 85 ? -11.151 1.183 -1.464 1.00 63.72 85 GLY A N 1
ATOM 678 C CA . GLY A 1 85 ? -11.799 -0.041 -1.936 1.00 63.72 85 GLY A CA 1
ATOM 679 C C . GLY A 1 85 ? -12.842 -0.572 -0.947 1.00 63.72 85 GLY A C 1
ATOM 680 O O . GLY A 1 85 ? -12.623 -0.560 0.264 1.00 63.72 85 GLY A O 1
ATOM 681 N N . TYR A 1 86 ? -13.961 -1.086 -1.464 1.00 63.59 86 TYR A N 1
ATOM 682 C CA . TYR A 1 86 ? -15.016 -1.725 -0.674 1.00 63.59 86 TYR A CA 1
ATOM 683 C C . TYR A 1 86 ? -15.100 -3.228 -0.970 1.00 63.59 86 TYR A C 1
ATOM 685 O O . TYR A 1 86 ? -15.067 -3.638 -2.129 1.00 63.59 86 TYR A O 1
ATOM 693 N N . TRP A 1 87 ? -15.237 -4.038 0.084 1.00 66.31 87 TRP A N 1
ATOM 694 C CA . TRP A 1 87 ? -15.337 -5.498 0.023 1.00 66.31 87 TRP A CA 1
ATOM 695 C C . TRP A 1 87 ? -16.704 -5.926 0.554 1.00 66.31 87 TRP A C 1
ATOM 697 O O . TRP A 1 87 ? -16.989 -5.739 1.736 1.00 66.31 87 TRP A O 1
ATOM 707 N N . ASN A 1 88 ? -17.549 -6.500 -0.300 1.00 60.31 88 ASN A N 1
ATOM 708 C CA . ASN A 1 88 ? -18.876 -7.001 0.082 1.00 60.31 88 ASN A CA 1
ATOM 709 C C . ASN A 1 88 ? -18.905 -8.518 0.341 1.00 60.31 88 ASN A C 1
ATOM 711 O O . ASN A 1 88 ? -19.918 -9.038 0.803 1.00 60.31 88 ASN A O 1
ATOM 715 N N . ALA A 1 89 ? -17.807 -9.223 0.060 1.00 63.25 89 ALA A N 1
ATOM 716 C CA . ALA A 1 89 ? -17.687 -10.663 0.225 1.00 63.25 89 ALA A CA 1
ATOM 717 C C . ALA A 1 89 ? -16.252 -11.064 0.623 1.00 63.25 89 ALA A C 1
ATOM 719 O O . ALA A 1 89 ? -15.300 -10.334 0.320 1.00 63.25 89 ALA A O 1
ATOM 720 N N . PRO A 1 90 ? -16.070 -12.220 1.289 1.00 71.06 90 PRO A N 1
ATOM 721 C CA . PRO A 1 90 ? -14.750 -12.795 1.522 1.00 71.06 90 PRO A CA 1
ATOM 722 C C . PRO A 1 90 ? -14.002 -13.077 0.213 1.00 71.06 90 PRO A C 1
ATOM 724 O O . PRO A 1 90 ? -14.605 -13.376 -0.818 1.00 71.06 90 PRO A O 1
ATOM 727 N N . LEU A 1 91 ? -12.669 -13.053 0.267 1.00 74.25 91 LEU A N 1
ATOM 728 C CA . LEU A 1 91 ? -11.839 -13.473 -0.859 1.00 74.25 91 LEU A CA 1
ATOM 729 C C . LEU A 1 91 ? -11.953 -14.987 -1.062 1.00 74.25 91 LEU A C 1
ATOM 731 O O . LEU A 1 91 ? -11.708 -15.764 -0.140 1.00 74.25 91 LEU A O 1
ATOM 735 N N . HIS A 1 92 ? -12.287 -15.406 -2.282 1.00 77.31 92 HIS A N 1
ATOM 736 C CA . HIS A 1 92 ? -12.361 -16.821 -2.629 1.00 77.31 92 HIS A CA 1
ATOM 737 C C . HIS A 1 92 ? -10.958 -17.468 -2.622 1.00 77.31 92 HIS A C 1
ATOM 739 O O . HIS A 1 92 ? -10.021 -16.855 -3.146 1.00 77.31 92 HIS A O 1
ATOM 745 N N . PRO A 1 93 ? -10.783 -18.708 -2.114 1.00 82.62 93 PRO A N 1
ATOM 746 C CA . PRO A 1 93 ? -9.479 -19.382 -2.067 1.00 82.62 93 PRO A CA 1
ATOM 747 C C . PRO A 1 93 ? -8.757 -19.486 -3.419 1.00 82.62 93 PRO A C 1
ATOM 749 O O . PRO A 1 93 ? -7.534 -19.457 -3.471 1.00 82.62 93 PRO A O 1
ATOM 752 N N . GLN A 1 94 ? -9.501 -19.536 -4.529 1.00 79.62 94 GLN A N 1
ATOM 753 C CA . GLN A 1 94 ? -8.926 -19.567 -5.884 1.00 79.62 94 GLN A CA 1
ATOM 754 C C . GLN A 1 94 ? -8.129 -18.304 -6.252 1.00 79.62 94 GLN A C 1
ATOM 756 O O . GLN A 1 94 ? -7.345 -18.340 -7.196 1.00 79.62 94 GLN A O 1
ATOM 761 N N . ASN A 1 95 ? -8.300 -17.199 -5.519 1.00 77.62 95 ASN A N 1
ATOM 762 C CA . ASN A 1 95 ? -7.535 -15.972 -5.744 1.00 77.62 95 ASN A CA 1
ATOM 763 C C . ASN A 1 95 ? -6.100 -16.058 -5.183 1.00 77.62 95 ASN A C 1
ATOM 765 O O . ASN A 1 95 ? -5.267 -15.207 -5.485 1.00 77.62 95 ASN A O 1
ATOM 769 N N . PHE A 1 96 ? -5.791 -17.083 -4.383 1.00 85.31 96 PHE A N 1
ATOM 770 C CA . PHE A 1 96 ? -4.485 -17.300 -3.766 1.00 85.31 96 PHE A CA 1
ATOM 771 C C . PHE A 1 96 ? -3.694 -18.335 -4.581 1.00 85.31 96 PHE A C 1
ATOM 773 O O . PHE A 1 96 ? -3.757 -19.537 -4.324 1.00 85.31 96 PHE A O 1
ATOM 780 N N . VAL A 1 97 ? -2.967 -17.874 -5.607 1.00 85.25 97 VAL A N 1
ATOM 781 C CA . VAL A 1 97 ? -2.236 -18.746 -6.549 1.00 85.25 97 VAL A CA 1
ATOM 782 C C . VAL A 1 97 ? -0.723 -18.607 -6.388 1.00 85.25 97 VAL A C 1
ATOM 784 O O . VAL A 1 97 ? -0.168 -17.533 -6.608 1.00 85.25 97 VAL A O 1
ATOM 787 N N . ALA A 1 98 ? -0.050 -19.694 -5.996 1.00 89.19 98 ALA A N 1
ATOM 788 C CA . ALA A 1 98 ? 1.371 -19.656 -5.655 1.00 89.19 98 ALA A CA 1
ATOM 789 C C . ALA A 1 98 ? 2.225 -19.323 -6.888 1.00 89.19 98 ALA A C 1
ATOM 791 O O . ALA A 1 98 ? 1.920 -19.745 -8.007 1.00 89.19 98 ALA A O 1
ATOM 792 N N . GLY A 1 99 ? 3.284 -18.539 -6.694 1.00 86.75 99 GLY A N 1
ATOM 793 C CA . GLY A 1 99 ? 4.151 -18.048 -7.762 1.00 86.75 99 GLY A CA 1
ATOM 794 C C . GLY A 1 99 ? 3.489 -17.024 -8.690 1.00 86.75 99 GLY A C 1
ATOM 795 O O . GLY A 1 99 ? 4.066 -16.678 -9.723 1.00 86.75 99 GLY A O 1
ATOM 796 N N . ARG A 1 100 ? 2.285 -16.531 -8.361 1.00 85.31 100 ARG A N 1
ATOM 797 C CA . ARG A 1 100 ? 1.562 -15.533 -9.158 1.00 85.31 100 ARG A CA 1
ATOM 798 C C . ARG A 1 100 ? 1.101 -14.359 -8.305 1.00 85.31 100 ARG A C 1
ATOM 800 O O . ARG A 1 100 ? 0.669 -14.525 -7.171 1.00 85.31 100 ARG A O 1
ATOM 807 N N . TYR A 1 101 ? 1.145 -13.173 -8.907 1.00 86.44 101 TYR A N 1
ATOM 808 C CA . TYR A 1 101 ? 0.518 -11.977 -8.356 1.00 86.44 101 TYR A CA 1
ATOM 809 C C . TYR A 1 101 ? -0.793 -11.728 -9.102 1.00 86.44 101 TYR A C 1
ATOM 811 O O . TYR A 1 101 ? -0.797 -11.422 -10.297 1.00 86.44 101 TYR A O 1
ATOM 819 N N . THR A 1 102 ? -1.911 -11.923 -8.415 1.00 82.38 102 THR A N 1
ATOM 820 C CA . THR A 1 102 ? -3.253 -11.725 -8.961 1.00 82.38 102 THR A CA 1
ATOM 821 C C . THR A 1 102 ? -3.690 -10.279 -8.771 1.00 82.38 102 THR A C 1
ATOM 823 O O . THR A 1 102 ? -3.471 -9.675 -7.722 1.00 82.38 102 THR A O 1
ATOM 826 N N . VAL A 1 103 ? -4.307 -9.720 -9.807 1.00 77.38 103 VAL A N 1
ATOM 827 C CA . VAL A 1 103 ? -4.872 -8.369 -9.820 1.00 77.38 103 VAL A CA 1
ATOM 828 C C . VAL A 1 103 ? -6.229 -8.418 -10.519 1.00 77.38 103 VAL A C 1
ATOM 830 O O . VAL A 1 103 ? -6.446 -9.319 -11.337 1.00 77.38 103 VAL A O 1
ATOM 833 N N . PRO A 1 104 ? -7.150 -7.484 -10.237 1.00 69.00 104 PRO A N 1
ATOM 834 C CA . PRO A 1 104 ? -8.408 -7.411 -10.963 1.00 69.00 104 PRO A CA 1
ATOM 835 C C . PRO A 1 104 ? -8.167 -7.204 -12.459 1.00 69.00 104 PRO A C 1
ATOM 837 O O . PRO A 1 104 ? -7.319 -6.406 -12.866 1.00 69.00 104 PRO A O 1
ATOM 840 N N . SER A 1 105 ? -8.955 -7.887 -13.289 1.00 57.47 105 SER A N 1
ATOM 841 C CA . SER A 1 105 ? -9.054 -7.534 -14.701 1.00 57.47 105 SER A CA 1
ATOM 842 C C . SER A 1 105 ? -9.784 -6.198 -14.819 1.00 57.47 105 SER A C 1
ATOM 844 O O . SER A 1 105 ? -10.948 -6.106 -14.438 1.00 57.47 105 SER A O 1
ATOM 846 N N . GLY A 1 106 ? -9.115 -5.176 -15.347 1.00 58.06 106 GLY A N 1
ATOM 847 C CA . GLY A 1 106 ? -9.714 -3.857 -15.546 1.00 58.06 106 GLY A CA 1
ATOM 848 C C . GLY A 1 106 ? -8.785 -2.728 -15.120 1.00 58.06 106 GLY A C 1
ATOM 849 O O . GLY A 1 106 ? -8.630 -2.454 -13.937 1.00 58.06 106 GLY A O 1
ATOM 850 N N . SER A 1 107 ? -8.173 -2.088 -16.114 1.00 52.53 107 SER A N 1
ATOM 851 C CA . SER A 1 107 ? -7.465 -0.806 -16.036 1.00 52.53 107 SER A CA 1
ATOM 852 C C . SER A 1 107 ? -7.124 -0.410 -17.468 1.00 52.53 107 SER A C 1
ATOM 854 O O . SER A 1 107 ? -6.420 -1.142 -18.164 1.00 52.53 107 SER A O 1
ATOM 856 N N . VAL A 1 108 ? -7.699 0.688 -17.953 1.00 55.78 108 VAL A N 1
ATOM 857 C CA . VAL A 1 108 ? -7.657 1.073 -19.376 1.00 55.78 108 VAL A CA 1
ATOM 858 C C . VAL A 1 108 ? -6.456 1.957 -19.737 1.00 55.78 108 VAL A C 1
ATOM 860 O O . VAL A 1 108 ? -6.318 2.344 -20.892 1.00 55.78 108 VAL A O 1
ATOM 863 N N . TYR A 1 109 ? -5.524 2.227 -18.810 1.00 58.28 109 TYR A N 1
ATOM 864 C CA . TYR A 1 109 ? -4.347 3.073 -19.075 1.00 58.28 109 TYR A CA 1
ATOM 865 C C . TYR A 1 109 ? -3.110 2.286 -19.546 1.00 58.28 109 TYR A C 1
ATOM 867 O O . TYR A 1 109 ? -1.967 2.680 -19.290 1.00 58.28 109 TYR A O 1
ATOM 875 N N . GLY A 1 110 ? -3.331 1.172 -20.253 1.00 67.25 110 GLY A N 1
ATOM 876 C CA . GLY A 1 110 ? -2.282 0.379 -20.911 1.00 67.25 110 GLY A CA 1
ATOM 877 C C . GLY A 1 110 ? -1.480 -0.559 -19.997 1.00 67.25 110 GLY A C 1
ATOM 878 O O . GLY A 1 110 ? -0.535 -1.204 -20.463 1.00 67.25 110 GLY A O 1
ATOM 879 N N . GLY A 1 111 ? -1.852 -0.676 -18.719 1.00 75.81 111 GLY A N 1
ATOM 880 C CA . GLY A 1 111 ? -1.099 -1.420 -17.711 1.00 75.81 111 GLY A CA 1
ATOM 881 C C . GLY A 1 111 ? -1.924 -2.405 -16.884 1.00 75.81 111 GLY A C 1
ATOM 882 O O . GLY A 1 111 ? -2.842 -3.044 -17.393 1.00 75.81 111 GLY A O 1
ATOM 883 N N . LEU A 1 112 ? -1.537 -2.578 -15.617 1.00 76.25 112 LEU A N 1
ATOM 884 C CA . LEU A 1 112 ? -2.255 -3.395 -14.638 1.00 76.25 112 LEU A CA 1
ATOM 885 C C . LEU A 1 112 ? -2.784 -2.527 -13.500 1.00 76.25 112 LEU A C 1
ATOM 887 O O . LEU A 1 112 ? -2.064 -1.661 -12.999 1.00 76.25 112 LEU A O 1
ATOM 891 N N . ASN A 1 113 ? -4.012 -2.814 -13.069 1.00 74.88 113 ASN A N 1
ATOM 892 C CA . ASN A 1 113 ? -4.619 -2.179 -11.910 1.00 74.88 113 ASN A CA 1
ATOM 893 C C . ASN A 1 113 ? -3.871 -2.606 -10.653 1.00 74.88 113 ASN A C 1
ATOM 895 O O . ASN A 1 113 ? -3.786 -3.793 -10.341 1.00 74.88 113 ASN A O 1
ATOM 899 N N . ASP A 1 114 ? -3.333 -1.636 -9.931 1.00 77.44 114 ASP A N 1
ATOM 900 C CA . ASP A 1 114 ? -2.590 -1.892 -8.710 1.00 77.44 114 ASP A CA 1
ATOM 901 C C . ASP A 1 114 ? -3.399 -1.561 -7.458 1.00 77.44 114 ASP A C 1
ATOM 903 O O . ASP A 1 114 ? -2.843 -1.656 -6.372 1.00 77.44 114 ASP A O 1
ATOM 907 N N . ARG A 1 115 ? -4.689 -1.186 -7.556 1.00 78.81 115 ARG A N 1
ATOM 908 C CA . ARG A 1 115 ? -5.547 -0.834 -6.404 1.00 78.81 115 ARG A CA 1
ATOM 909 C C . ARG A 1 115 ? -5.774 -2.024 -5.479 1.00 78.81 115 ARG A C 1
ATOM 911 O O . ARG A 1 115 ? -5.808 -1.842 -4.260 1.00 78.81 115 ARG A O 1
ATOM 918 N N . PHE A 1 116 ? -5.838 -3.218 -6.056 1.00 81.94 116 PHE A N 1
ATOM 919 C CA . PHE A 1 116 ? -5.892 -4.486 -5.349 1.00 81.94 116 PHE A CA 1
ATOM 920 C C . PHE A 1 116 ? -4.865 -5.466 -5.908 1.00 81.94 116 PHE A C 1
ATOM 922 O O . PHE A 1 116 ? -4.656 -5.525 -7.117 1.00 81.94 116 PHE A O 1
ATOM 929 N N . GLY A 1 117 ? -4.276 -6.276 -5.036 1.00 84.69 117 GLY A N 1
ATOM 930 C CA . GLY A 1 117 ? -3.546 -7.453 -5.467 1.00 84.69 117 GLY A CA 1
ATOM 931 C C . GLY A 1 117 ? -3.365 -8.479 -4.361 1.00 84.69 117 GLY A C 1
ATOM 932 O O . GLY A 1 117 ? -3.357 -8.139 -3.176 1.00 84.69 117 GLY A O 1
ATOM 933 N N . ILE A 1 118 ? -3.219 -9.734 -4.772 1.00 88.12 118 ILE A N 1
ATOM 934 C CA . ILE A 1 118 ? -2.896 -10.856 -3.892 1.00 88.12 118 ILE A CA 1
ATOM 935 C C . ILE A 1 118 ? -1.710 -11.595 -4.483 1.00 88.12 118 ILE A C 1
ATOM 937 O O . ILE A 1 118 ? -1.743 -11.992 -5.648 1.00 88.12 118 ILE A O 1
ATOM 941 N N . GLY A 1 119 ? -0.702 -11.847 -3.665 1.00 90.88 119 GLY A N 1
ATOM 942 C CA . GLY A 1 119 ? 0.380 -12.747 -4.021 1.00 90.88 119 GLY A CA 1
ATOM 943 C C . GLY A 1 119 ? 0.932 -13.447 -2.797 1.00 90.88 119 GLY A C 1
ATOM 944 O O . GLY A 1 119 ? 0.674 -13.046 -1.660 1.00 90.88 119 GLY A O 1
ATOM 945 N N . ASP A 1 120 ? 1.724 -14.483 -3.034 1.00 93.50 120 ASP A N 1
ATOM 946 C CA . ASP A 1 120 ? 2.605 -15.003 -1.994 1.00 93.50 120 ASP A CA 1
ATOM 947 C C . ASP A 1 120 ? 3.656 -13.950 -1.591 1.00 93.50 120 ASP A C 1
ATOM 949 O O . ASP A 1 120 ? 3.756 -12.869 -2.190 1.00 93.50 120 ASP A O 1
ATOM 953 N N . PHE A 1 121 ? 4.461 -14.243 -0.570 1.00 94.00 121 PHE A N 1
ATO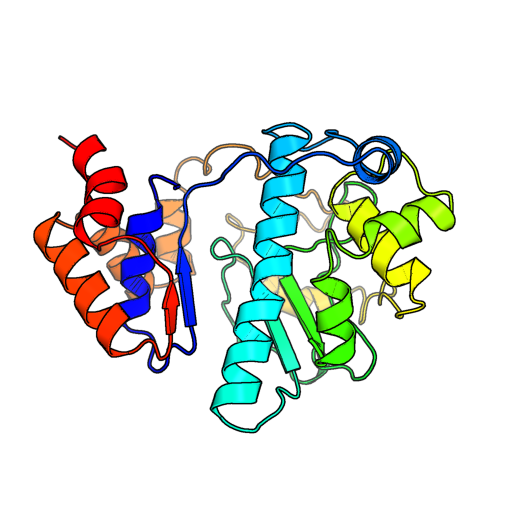M 954 C CA . PHE A 1 121 ? 5.487 -13.307 -0.106 1.00 94.00 121 PHE A CA 1
ATOM 955 C C . PHE A 1 121 ? 6.440 -12.833 -1.217 1.00 94.00 121 PHE A C 1
ATOM 957 O O . PHE A 1 121 ? 6.729 -11.640 -1.323 1.00 94.00 121 PHE A O 1
ATOM 964 N N . HIS A 1 122 ? 6.907 -13.741 -2.075 1.00 92.81 122 HIS A N 1
ATOM 965 C CA . HIS A 1 122 ? 7.926 -13.448 -3.086 1.00 92.81 122 HIS A CA 1
ATOM 966 C C . HIS A 1 122 ? 7.371 -12.585 -4.222 1.00 92.81 122 HIS A C 1
ATOM 968 O O . HIS A 1 122 ? 7.958 -11.566 -4.597 1.00 92.81 122 HIS A O 1
ATOM 974 N N . THR A 1 123 ? 6.209 -12.969 -4.741 1.00 92.69 123 THR A N 1
ATOM 975 C CA . THR A 1 123 ? 5.493 -12.248 -5.797 1.00 92.69 123 THR A CA 1
ATOM 976 C C . THR A 1 123 ? 5.044 -10.872 -5.314 1.00 92.69 123 THR A C 1
ATOM 978 O O . THR A 1 123 ? 5.181 -9.889 -6.042 1.00 92.69 123 THR A O 1
ATOM 981 N N . SER A 1 124 ? 4.595 -10.765 -4.062 1.00 94.69 124 SER A N 1
ATOM 982 C CA . SER A 1 124 ? 4.207 -9.493 -3.448 1.00 94.69 124 SER A CA 1
ATOM 983 C C . SER A 1 124 ? 5.406 -8.597 -3.174 1.00 94.69 124 SER A C 1
ATOM 985 O O . SER A 1 124 ? 5.324 -7.391 -3.398 1.00 94.69 124 SER A O 1
ATOM 987 N N . LYS A 1 125 ? 6.553 -9.166 -2.778 1.00 95.19 125 LYS A N 1
ATOM 988 C CA . LYS A 1 125 ? 7.803 -8.408 -2.656 1.00 95.19 125 LYS A CA 1
ATOM 989 C C . LYS A 1 125 ? 8.153 -7.722 -3.964 1.00 95.19 125 LYS A C 1
ATOM 991 O O . LYS A 1 125 ? 8.435 -6.526 -3.986 1.00 95.19 125 LYS A O 1
ATOM 996 N N . VAL A 1 126 ? 8.062 -8.463 -5.062 1.00 93.44 126 VAL A N 1
ATOM 997 C CA . VAL A 1 126 ? 8.247 -7.903 -6.396 1.00 93.44 126 VAL A CA 1
ATOM 998 C C . VAL A 1 126 ? 7.194 -6.848 -6.695 1.00 93.44 126 VAL A C 1
ATOM 1000 O O . VAL A 1 126 ? 7.571 -5.743 -7.067 1.00 93.44 126 VAL A O 1
ATOM 1003 N N . ALA A 1 127 ? 5.908 -7.147 -6.501 1.00 92.50 127 ALA A N 1
ATOM 1004 C CA . ALA A 1 127 ? 4.817 -6.228 -6.811 1.00 92.50 127 ALA A CA 1
ATOM 1005 C C . ALA A 1 127 ? 4.961 -4.867 -6.109 1.00 92.50 127 ALA A C 1
ATOM 1007 O O . ALA A 1 127 ? 4.762 -3.831 -6.743 1.00 92.50 127 ALA A O 1
ATOM 1008 N N . LEU A 1 128 ? 5.368 -4.867 -4.838 1.00 95.44 128 LEU A N 1
ATOM 1009 C CA . LEU A 1 128 ? 5.501 -3.665 -4.016 1.00 95.44 128 LEU A CA 1
ATOM 1010 C C . LEU A 1 128 ? 6.833 -2.914 -4.217 1.00 95.44 128 LEU A C 1
ATOM 1012 O O . LEU A 1 128 ? 6.933 -1.767 -3.793 1.00 95.44 128 LEU A O 1
ATOM 1016 N N . SER A 1 129 ? 7.831 -3.501 -4.887 1.00 96.19 129 SER A N 1
ATOM 1017 C CA . SER A 1 129 ? 9.156 -2.893 -5.138 1.00 96.19 129 SER A CA 1
ATOM 1018 C C . SER A 1 129 ? 9.126 -1.857 -6.279 1.00 96.19 129 SER A C 1
ATOM 1020 O O . SER A 1 129 ? 9.793 -2.005 -7.306 1.00 96.19 129 SER A O 1
ATOM 1022 N N . ARG A 1 130 ? 8.283 -0.827 -6.138 1.00 94.62 130 ARG A N 1
ATOM 1023 C CA . ARG A 1 130 ? 7.930 0.124 -7.207 1.00 94.62 130 ARG A CA 1
ATOM 1024 C C . ARG A 1 130 ? 9.058 1.090 -7.589 1.00 94.62 130 ARG A C 1
ATOM 1026 O O . ARG A 1 130 ? 9.129 1.494 -8.746 1.00 94.62 130 ARG A O 1
ATOM 1033 N N . LEU A 1 131 ? 9.922 1.467 -6.648 1.00 95.19 131 LEU A N 1
ATOM 1034 C CA . LEU A 1 131 ? 11.100 2.315 -6.855 1.00 95.19 131 LEU A CA 1
ATOM 1035 C C . LEU A 1 131 ? 12.364 1.489 -7.094 1.00 95.19 131 LEU A C 1
ATOM 1037 O O . LEU A 1 131 ? 13.100 1.762 -8.043 1.00 95.19 131 LEU A O 1
ATOM 1041 N N . SER A 1 132 ? 12.624 0.476 -6.267 1.00 95.81 132 SER A N 1
ATOM 1042 C CA . SER A 1 132 ? 13.875 -0.300 -6.332 1.00 95.81 132 SER A CA 1
ATOM 1043 C C . SER A 1 132 ? 14.041 -1.110 -7.621 1.00 95.81 132 SER A C 1
ATOM 1045 O O . SER A 1 132 ? 15.164 -1.456 -7.991 1.00 95.81 132 SER A O 1
ATOM 1047 N N . LEU A 1 133 ? 12.955 -1.378 -8.354 1.00 96.19 133 LEU A N 1
ATOM 1048 C CA . LEU A 1 133 ? 13.006 -2.069 -9.647 1.00 96.19 133 LEU A CA 1
ATOM 1049 C C . LEU A 1 133 ? 13.153 -1.139 -10.857 1.00 96.19 133 LEU A C 1
ATOM 1051 O O . LEU A 1 133 ? 13.319 -1.633 -11.973 1.00 96.19 133 LEU A O 1
ATOM 1055 N N . ILE A 1 134 ? 13.163 0.182 -10.668 1.00 96.81 134 ILE A N 1
ATOM 1056 C CA . ILE A 1 134 ? 13.251 1.142 -11.778 1.00 96.81 134 ILE A CA 1
ATOM 1057 C C . ILE A 1 134 ? 14.552 0.984 -12.570 1.00 96.81 134 ILE A C 1
ATOM 1059 O O . ILE A 1 134 ? 14.511 1.012 -13.796 1.00 96.81 134 ILE A O 1
ATOM 1063 N N . SER A 1 135 ? 15.689 0.742 -11.913 1.00 96.25 135 SER A N 1
ATOM 1064 C CA . SER A 1 135 ? 16.963 0.510 -12.611 1.00 96.25 135 SER A CA 1
ATOM 1065 C C . SER A 1 135 ? 16.912 -0.726 -13.515 1.00 96.25 135 SER A C 1
ATOM 1067 O O . SER A 1 135 ? 17.433 -0.705 -14.626 1.00 96.25 135 SER A O 1
ATOM 1069 N N . LYS A 1 136 ? 16.218 -1.791 -13.092 1.00 96.31 136 LYS A N 1
ATOM 1070 C CA . LYS A 1 136 ? 16.019 -2.987 -13.924 1.00 96.31 136 LYS A CA 1
ATOM 1071 C C . LYS A 1 136 ? 15.116 -2.703 -15.121 1.00 96.31 136 LYS A C 1
ATOM 1073 O O . LYS A 1 136 ? 15.375 -3.225 -16.201 1.00 96.31 136 LYS A O 1
ATOM 1078 N N . LEU A 1 137 ? 14.084 -1.876 -14.943 1.00 96.94 137 LEU A N 1
ATOM 1079 C CA . LEU A 1 137 ? 13.238 -1.426 -16.050 1.00 96.94 137 LEU A CA 1
ATOM 1080 C C . LEU A 1 137 ? 14.022 -0.562 -17.045 1.00 96.94 137 LEU A C 1
ATOM 1082 O O . LEU A 1 137 ? 13.874 -0.738 -18.253 1.00 96.94 137 LEU A O 1
ATOM 1086 N N . ASP A 1 138 ? 14.889 0.323 -16.552 1.00 97.50 138 ASP A N 1
ATOM 1087 C CA . ASP A 1 138 ? 15.747 1.157 -17.396 1.00 97.50 138 ASP A CA 1
ATOM 1088 C C . ASP A 1 138 ? 16.690 0.301 -18.252 1.00 97.50 138 ASP A C 1
ATOM 1090 O O . ASP A 1 138 ? 16.731 0.488 -19.473 1.00 97.50 138 ASP A O 1
ATOM 1094 N N . SER A 1 139 ? 17.356 -0.684 -17.634 1.00 97.12 139 SER A N 1
ATOM 1095 C CA . SER A 1 139 ? 18.230 -1.656 -18.309 1.00 97.12 139 SER A CA 1
ATOM 1096 C C . SER A 1 139 ? 17.489 -2.551 -19.300 1.00 97.12 139 SER A C 1
ATOM 1098 O O . SER A 1 139 ? 18.059 -2.954 -20.309 1.00 97.12 139 SER A O 1
ATOM 1100 N N . ALA A 1 140 ? 16.212 -2.846 -19.047 1.00 96.31 140 ALA A N 1
ATOM 1101 C CA . ALA A 1 140 ? 15.350 -3.572 -19.978 1.00 96.31 140 ALA A CA 1
ATOM 1102 C C . ALA A 1 140 ? 14.801 -2.686 -21.118 1.00 96.31 140 ALA A C 1
ATOM 1104 O O . ALA A 1 140 ? 14.015 -3.155 -21.938 1.00 96.31 140 ALA A O 1
ATOM 1105 N N . GLY A 1 141 ? 15.206 -1.412 -21.185 1.00 96.88 141 GLY A N 1
ATOM 1106 C CA . GLY A 1 141 ? 14.865 -0.498 -22.277 1.00 96.88 141 GLY A CA 1
ATOM 1107 C C . GLY A 1 141 ? 13.504 0.186 -22.142 1.00 96.88 141 GLY A C 1
ATOM 1108 O O . GLY A 1 141 ? 13.091 0.896 -23.058 1.00 96.88 141 GLY A O 1
ATOM 1109 N N . TYR A 1 142 ? 12.801 0.030 -21.016 1.00 96.94 142 TYR A N 1
ATOM 1110 C CA . TYR A 1 142 ? 11.510 0.687 -20.813 1.00 96.94 142 TYR A CA 1
ATOM 1111 C C . TYR A 1 142 ? 11.667 2.196 -20.634 1.00 96.94 142 TYR A C 1
ATOM 1113 O O . TYR A 1 142 ? 12.558 2.660 -19.924 1.00 96.94 142 TYR A O 1
ATOM 1121 N N . ARG A 1 143 ? 10.775 2.978 -21.247 1.00 96.75 143 ARG A N 1
ATOM 1122 C CA . ARG A 1 143 ? 10.781 4.445 -21.186 1.00 96.75 143 ARG A CA 1
ATOM 1123 C C . ARG A 1 143 ? 9.362 4.982 -21.056 1.00 96.75 143 ARG A C 1
ATOM 1125 O O . ARG A 1 143 ? 8.429 4.375 -21.577 1.00 96.75 143 ARG A O 1
ATOM 1132 N N . ARG A 1 144 ? 9.223 6.149 -20.419 1.00 94.50 144 ARG A N 1
ATOM 1133 C CA . ARG A 1 144 ? 7.968 6.921 -20.333 1.00 94.50 144 ARG A CA 1
ATOM 1134 C C . ARG A 1 144 ? 6.730 6.101 -19.920 1.00 94.50 144 ARG A C 1
ATOM 1136 O O . ARG A 1 144 ? 5.654 6.249 -20.497 1.00 94.50 144 ARG A O 1
ATOM 1143 N N . LEU A 1 145 ? 6.864 5.248 -18.916 1.00 93.00 145 LEU A N 1
ATOM 1144 C CA . LEU A 1 145 ? 5.777 4.445 -18.372 1.00 93.00 145 LEU A CA 1
ATOM 1145 C C . LEU A 1 145 ? 4.973 5.235 -17.332 1.00 93.00 145 LEU A C 1
ATOM 1147 O O . LEU A 1 145 ? 5.540 5.819 -16.409 1.00 93.00 145 LEU A O 1
ATOM 1151 N N . ASN A 1 146 ? 3.645 5.233 -17.464 1.00 89.81 146 ASN A N 1
ATOM 1152 C CA . ASN A 1 146 ? 2.750 5.671 -16.388 1.00 89.81 146 ASN A CA 1
ATOM 1153 C C . ASN A 1 146 ? 2.725 4.624 -15.250 1.00 89.81 146 ASN A C 1
ATOM 1155 O O . ASN A 1 146 ? 3.338 3.560 -15.369 1.00 89.81 146 ASN A O 1
ATOM 1159 N N . SER A 1 147 ? 1.998 4.896 -14.160 1.00 87.44 147 SER A N 1
ATOM 1160 C CA . SER A 1 147 ? 1.940 4.002 -12.987 1.00 87.44 147 SER A CA 1
ATOM 1161 C C . SER A 1 147 ? 1.609 2.545 -13.344 1.00 87.44 147 SER A C 1
ATOM 1163 O O . SER A 1 147 ? 2.360 1.624 -13.007 1.00 87.44 147 SER A O 1
ATOM 1165 N N . GLU A 1 148 ? 0.514 2.328 -14.071 1.00 84.88 148 GLU A N 1
ATOM 1166 C CA . GLU A 1 148 ? 0.012 0.991 -14.395 1.00 84.88 148 GLU A CA 1
ATOM 1167 C C . GLU A 1 148 ? 0.926 0.262 -15.383 1.00 84.88 148 GLU A C 1
ATOM 1169 O O . GLU A 1 148 ? 1.175 -0.939 -15.255 1.00 84.88 148 GLU A O 1
ATOM 1174 N N . SER A 1 149 ? 1.447 0.983 -16.378 1.00 88.62 149 SER A N 1
ATOM 1175 C CA . SER A 1 149 ? 2.358 0.427 -17.381 1.00 88.62 149 SER A CA 1
ATOM 1176 C C . SER A 1 149 ? 3.701 0.060 -16.752 1.00 88.62 149 SER A C 1
ATOM 1178 O O . SER A 1 149 ? 4.252 -0.997 -17.054 1.00 88.62 149 SER A O 1
ATOM 1180 N N . ALA A 1 150 ? 4.192 0.871 -15.807 1.00 92.12 150 ALA A N 1
ATOM 1181 C CA . ALA A 1 150 ? 5.359 0.549 -14.989 1.00 92.12 150 ALA A CA 1
ATOM 1182 C C . ALA A 1 150 ? 5.108 -0.682 -14.114 1.00 92.12 150 ALA A C 1
ATOM 1184 O O . ALA A 1 150 ? 6.021 -1.472 -13.882 1.00 92.12 150 ALA A O 1
ATOM 1185 N N . PHE A 1 151 ? 3.876 -0.885 -13.636 1.00 90.88 151 PHE A N 1
ATOM 1186 C CA . PHE A 1 151 ? 3.521 -2.086 -12.880 1.00 90.88 151 PHE A CA 1
ATOM 1187 C C . PHE A 1 151 ? 3.537 -3.346 -13.737 1.00 90.88 151 PHE A C 1
ATOM 1189 O O . PHE A 1 151 ? 4.182 -4.334 -13.385 1.00 90.88 151 PHE A O 1
ATOM 1196 N N . LYS A 1 152 ? 2.931 -3.279 -14.921 1.00 87.25 152 LYS A N 1
ATOM 1197 C CA . LYS A 1 152 ? 2.997 -4.356 -15.908 1.00 87.25 152 LYS A CA 1
ATOM 1198 C C . LYS A 1 152 ? 4.440 -4.678 -16.306 1.00 87.25 152 LYS A C 1
ATOM 1200 O O . LYS A 1 152 ? 4.834 -5.840 -16.277 1.00 87.25 152 LYS A O 1
ATOM 1205 N N . ALA A 1 153 ? 5.238 -3.662 -16.640 1.00 90.69 153 ALA A N 1
ATOM 1206 C CA . ALA A 1 153 ? 6.635 -3.830 -17.038 1.00 90.69 153 ALA A CA 1
ATOM 1207 C C . ALA A 1 153 ? 7.476 -4.497 -15.940 1.00 90.69 153 ALA A C 1
ATOM 1209 O O . ALA A 1 153 ? 8.295 -5.365 -16.238 1.00 90.69 153 ALA A O 1
ATOM 1210 N N . GLN A 1 154 ? 7.241 -4.147 -14.673 1.00 92.69 154 GLN A N 1
ATOM 1211 C CA . GLN A 1 154 ? 7.913 -4.737 -13.513 1.00 92.69 154 GLN A CA 1
ATOM 1212 C C . GLN A 1 154 ? 7.686 -6.248 -13.421 1.00 92.69 154 GLN A C 1
ATOM 1214 O O . GLN A 1 154 ? 8.648 -7.011 -13.315 1.00 92.69 154 GLN A O 1
ATOM 1219 N N . LEU A 1 155 ? 6.425 -6.681 -13.499 1.00 87.94 155 LEU A N 1
ATOM 1220 C CA . LEU A 1 155 ? 6.072 -8.098 -13.422 1.00 87.94 155 LEU A CA 1
ATOM 1221 C C . LEU A 1 155 ? 6.600 -8.872 -14.640 1.00 87.94 155 LEU A C 1
ATOM 1223 O O . LEU A 1 155 ? 7.189 -9.940 -14.473 1.00 87.94 155 LEU A O 1
ATOM 1227 N N . THR A 1 156 ? 6.497 -8.291 -15.841 1.00 86.69 156 THR A N 1
ATOM 1228 C CA . THR A 1 156 ? 7.036 -8.875 -17.082 1.00 86.69 156 THR A CA 1
ATOM 1229 C C . THR A 1 156 ? 8.555 -9.043 -17.032 1.00 86.69 156 THR A C 1
ATOM 1231 O O . THR A 1 156 ? 9.069 -10.111 -17.354 1.00 86.69 156 THR A O 1
ATOM 1234 N N . THR A 1 157 ? 9.287 -8.014 -16.594 1.00 90.25 157 THR A N 1
ATOM 1235 C CA . THR A 1 157 ? 10.763 -8.025 -16.537 1.00 90.25 157 THR A CA 1
ATOM 1236 C C . THR A 1 157 ? 11.285 -9.105 -15.597 1.00 90.25 157 THR A C 1
ATOM 1238 O O . THR A 1 157 ? 12.311 -9.726 -15.862 1.00 90.25 157 THR A O 1
ATOM 1241 N N . LEU A 1 158 ? 10.556 -9.367 -14.513 1.00 87.44 158 LEU A N 1
ATOM 1242 C CA . LEU A 1 158 ? 10.900 -10.401 -13.541 1.00 87.44 158 LEU A CA 1
ATOM 1243 C C . LEU A 1 158 ? 10.230 -11.751 -13.823 1.00 87.44 158 LEU A C 1
ATOM 1245 O O . LEU A 1 158 ? 10.303 -12.644 -12.986 1.00 87.44 158 LEU A O 1
ATOM 1249 N N . LYS A 1 159 ? 9.634 -11.916 -15.013 1.00 82.69 159 LYS A N 1
ATOM 1250 C CA . LYS A 1 159 ? 9.019 -13.161 -15.500 1.00 82.69 159 LYS A CA 1
ATOM 1251 C C . LYS A 1 159 ? 7.921 -13.713 -14.586 1.00 82.69 159 LYS A C 1
ATOM 1253 O O . LYS A 1 159 ? 7.653 -14.913 -14.605 1.00 82.69 159 LYS A O 1
ATOM 1258 N N . TYR A 1 160 ? 7.260 -12.854 -13.816 1.00 72.81 160 TYR A N 1
ATOM 1259 C CA . TYR A 1 160 ? 6.089 -13.271 -13.059 1.00 72.81 160 TYR A CA 1
ATOM 1260 C C . TYR A 1 160 ? 4.887 -13.333 -14.001 1.00 72.81 160 TYR A C 1
ATOM 1262 O O . TYR A 1 160 ? 4.595 -12.334 -14.668 1.00 72.81 160 TYR A O 1
ATOM 1270 N N . PRO A 1 161 ? 4.180 -14.478 -14.079 1.00 58.81 161 PRO A N 1
ATOM 1271 C CA . PRO A 1 161 ? 2.986 -14.583 -14.895 1.00 58.81 161 PRO A CA 1
ATOM 1272 C C . PRO A 1 161 ? 1.965 -13.580 -14.373 1.00 58.81 161 PRO A C 1
ATOM 1274 O O . PRO A 1 161 ? 1.456 -13.711 -13.260 1.00 58.81 161 PRO A O 1
ATOM 1277 N N . THR A 1 162 ? 1.667 -12.574 -15.184 1.00 52.34 162 THR A N 1
ATOM 1278 C CA . THR A 1 162 ? 0.492 -11.742 -14.967 1.00 52.34 162 THR A CA 1
ATOM 1279 C C . THR A 1 162 ? -0.670 -12.534 -15.549 1.00 52.34 162 THR A C 1
ATOM 1281 O O . THR A 1 162 ? -0.619 -12.891 -16.731 1.00 52.34 162 THR A O 1
ATOM 1284 N N . PRO A 1 163 ? -1.693 -12.911 -14.765 1.00 44.09 163 PRO A N 1
ATOM 1285 C CA . PRO A 1 163 ? -2.886 -13.514 -15.331 1.00 44.09 163 PRO A CA 1
ATOM 1286 C C . PRO A 1 163 ? -3.647 -12.434 -16.112 1.00 44.09 163 PRO A C 1
ATOM 1288 O O . PRO A 1 163 ? -4.659 -11.913 -15.676 1.00 44.09 163 PRO A O 1
ATOM 1291 N N . CYS A 1 164 ? -3.157 -12.089 -17.300 1.00 42.28 164 CYS A N 1
ATOM 1292 C CA . CYS A 1 164 ? -3.925 -11.367 -18.312 1.00 42.28 164 CYS A CA 1
ATOM 1293 C C . CYS A 1 164 ? -4.796 -12.331 -19.136 1.00 42.28 164 CYS A C 1
ATOM 1295 O O . CYS A 1 164 ? -5.349 -11.947 -20.162 1.00 42.28 164 CYS A O 1
ATOM 1297 N N . SER A 1 165 ? -4.917 -13.589 -18.702 1.00 38.06 165 SER A N 1
ATOM 1298 C CA . SER A 1 165 ? -5.961 -14.505 -19.155 1.00 38.06 165 SER A CA 1
ATOM 1299 C C . SER A 1 165 ? -7.056 -14.509 -18.091 1.00 38.06 165 SER A C 1
ATOM 1301 O O . SER A 1 165 ? -6.776 -14.937 -16.970 1.00 38.06 165 SER A O 1
ATOM 1303 N N . PRO A 1 166 ? -8.265 -14.000 -18.389 1.00 38.50 166 P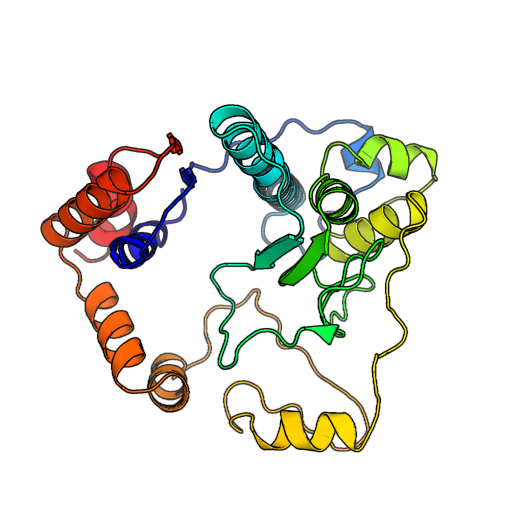RO A N 1
ATOM 1304 C CA . PRO A 1 166 ? -9.369 -14.010 -17.436 1.00 38.50 166 PRO A CA 1
ATOM 1305 C C . PRO A 1 166 ? -9.595 -15.429 -16.922 1.00 38.50 166 PRO A C 1
ATOM 1307 O O . PRO A 1 166 ? -9.668 -16.357 -17.726 1.00 38.50 166 PRO A O 1
ATOM 1310 N N . VAL A 1 167 ? -9.715 -15.587 -15.600 1.00 39.56 167 VAL A N 1
ATOM 1311 C CA . VAL A 1 167 ? -9.996 -16.888 -14.963 1.00 39.56 167 VAL A CA 1
ATOM 1312 C C . VAL A 1 167 ? -11.303 -17.477 -15.501 1.00 39.56 167 VAL A C 1
ATOM 1314 O O . VAL A 1 167 ? -11.434 -18.693 -15.606 1.00 39.56 167 VAL A O 1
ATOM 1317 N N . CYS A 1 168 ? -12.242 -16.624 -15.919 1.00 38.50 168 CYS A N 1
ATOM 1318 C CA . CYS A 1 168 ? -13.420 -17.023 -16.670 1.00 38.50 168 CYS A CA 1
ATOM 1319 C C . CYS A 1 168 ? -13.995 -15.826 -17.474 1.00 38.50 168 CYS A C 1
ATOM 1321 O O . CYS A 1 168 ? -13.693 -14.666 -17.181 1.00 38.50 168 CYS A O 1
ATOM 1323 N N . LYS A 1 169 ? -14.783 -16.094 -18.527 1.00 46.12 169 LYS A N 1
ATOM 1324 C CA . LYS A 1 169 ? -15.494 -15.099 -19.362 1.00 46.12 169 LYS A CA 1
ATOM 1325 C C . LYS A 1 169 ? -16.957 -15.534 -19.528 1.00 46.12 169 LYS A C 1
ATOM 1327 O O . LYS A 1 169 ? -17.226 -16.731 -19.562 1.00 46.12 169 LYS A O 1
ATOM 1332 N N . GLY A 1 170 ? -17.887 -14.591 -19.697 1.00 49.66 170 GLY A N 1
ATOM 1333 C CA . GLY A 1 170 ? -19.291 -14.901 -20.008 1.00 49.66 170 GLY A CA 1
ATOM 1334 C C . GLY A 1 170 ? -20.131 -15.244 -18.774 1.00 49.66 170 GLY A C 1
ATOM 1335 O O . GLY A 1 170 ? -20.174 -14.461 -17.829 1.00 49.66 170 GLY A O 1
ATOM 1336 N N . SER A 1 171 ? -20.814 -16.392 -18.783 1.00 45.09 171 SER A N 1
ATOM 1337 C CA . SER A 1 171 ? -21.829 -16.765 -17.780 1.00 45.09 171 SER A CA 1
ATOM 1338 C C . SER A 1 171 ? -21.322 -16.763 -16.332 1.00 45.09 171 SER A C 1
ATOM 1340 O O . SER A 1 171 ? -22.037 -16.314 -15.449 1.00 45.09 171 SER A O 1
ATOM 1342 N N . CYS A 1 172 ? -20.068 -17.148 -16.084 1.00 48.50 172 CYS A N 1
ATOM 1343 C CA . CYS A 1 172 ? -19.465 -17.114 -14.742 1.00 48.50 172 CYS A CA 1
ATOM 1344 C C . CYS A 1 172 ? -19.354 -15.696 -14.135 1.00 48.50 172 CYS A C 1
ATOM 1346 O O . CYS A 1 172 ? -19.262 -15.542 -12.921 1.00 48.50 172 CYS A O 1
ATOM 1348 N N . VAL A 1 173 ? -19.317 -14.657 -14.980 1.00 46.72 173 VAL A N 1
ATOM 1349 C CA . VAL A 1 173 ? -19.274 -13.252 -14.558 1.00 46.72 173 VAL A CA 1
ATOM 1350 C C . VAL A 1 173 ? -20.695 -12.737 -14.336 1.00 46.72 173 VAL A C 1
ATOM 1352 O O . VAL A 1 173 ? -20.893 -11.856 -13.506 1.00 46.72 173 VAL A O 1
ATOM 1355 N N . ALA A 1 174 ? -21.689 -13.301 -15.029 1.00 49.38 174 ALA A N 1
ATOM 1356 C CA . ALA A 1 174 ? -23.084 -12.882 -14.926 1.00 49.38 174 ALA A CA 1
ATOM 1357 C C . ALA A 1 174 ? -23.631 -13.045 -13.499 1.00 49.38 174 ALA A C 1
ATOM 1359 O O . ALA A 1 174 ? -24.293 -12.134 -13.005 1.00 49.38 174 ALA A O 1
ATOM 1360 N N . ASP A 1 175 ? -23.274 -14.128 -12.804 1.00 48.16 175 ASP A N 1
ATOM 1361 C CA . ASP A 1 175 ? -23.695 -14.368 -11.418 1.00 48.16 175 ASP A CA 1
ATOM 1362 C C . ASP A 1 175 ? -23.131 -13.306 -10.461 1.00 48.16 175 ASP A C 1
ATOM 1364 O O . ASP A 1 175 ? -23.861 -12.739 -9.649 1.00 48.16 175 ASP A O 1
ATOM 1368 N N . VAL A 1 176 ? -21.853 -12.945 -10.622 1.00 47.00 176 VAL A N 1
ATOM 1369 C CA . VAL A 1 176 ? -21.198 -11.893 -9.826 1.00 47.00 176 VAL A CA 1
ATOM 1370 C C . VAL A 1 176 ? -21.774 -10.514 -10.159 1.00 47.00 176 VAL A C 1
ATOM 1372 O O . VAL A 1 176 ? -22.074 -9.738 -9.255 1.00 47.00 176 VAL A O 1
ATOM 1375 N N . MET A 1 177 ? -21.995 -10.214 -11.440 1.00 45.06 177 MET A N 1
ATOM 1376 C CA . MET A 1 177 ? -22.508 -8.914 -11.891 1.00 45.06 177 MET A CA 1
ATOM 1377 C C . MET A 1 177 ? -23.983 -8.703 -11.538 1.00 45.06 177 MET A C 1
ATOM 1379 O O . MET A 1 177 ? -24.380 -7.584 -11.225 1.00 45.06 177 MET A O 1
ATOM 1383 N N . SER A 1 178 ? -24.790 -9.768 -11.507 1.00 47.62 178 SER A N 1
ATOM 1384 C CA . SER A 1 178 ? -26.194 -9.710 -11.074 1.00 47.62 178 SER A CA 1
ATOM 1385 C C . SER A 1 178 ? -26.359 -9.304 -9.603 1.00 47.62 178 SER A C 1
ATOM 1387 O O . SER A 1 178 ? -27.412 -8.800 -9.216 1.00 47.62 178 SER A O 1
ATOM 1389 N N . SER A 1 179 ? -25.302 -9.476 -8.800 1.00 44.22 179 SER A N 1
ATOM 1390 C CA . SER A 1 179 ? -25.261 -9.112 -7.381 1.00 44.22 179 SER A CA 1
ATOM 1391 C C . SER A 1 179 ? -24.809 -7.666 -7.112 1.00 44.22 179 SER A C 1
ATOM 1393 O O . SER A 1 179 ? -24.827 -7.224 -5.962 1.00 44.22 179 SER A O 1
ATOM 1395 N N . LEU A 1 180 ? -24.416 -6.914 -8.151 1.00 41.72 180 LEU A N 1
ATOM 1396 C CA . LEU A 1 180 ? -23.927 -5.537 -8.034 1.00 41.72 180 LEU A CA 1
ATOM 1397 C C . LEU A 1 180 ? -25.051 -4.504 -8.208 1.00 41.72 180 LEU A C 1
ATOM 1399 O O . LEU A 1 180 ? -25.912 -4.603 -9.082 1.00 41.72 180 LEU A O 1
ATOM 1403 N N . ASP A 1 181 ? -25.030 -3.475 -7.361 1.00 41.81 181 ASP A N 1
ATOM 1404 C CA . ASP A 1 181 ? -26.031 -2.410 -7.346 1.00 41.81 181 ASP A CA 1
ATOM 1405 C C . ASP A 1 181 ? -25.923 -1.503 -8.590 1.00 41.81 181 ASP A C 1
ATOM 1407 O O . ASP A 1 181 ? -24.861 -0.950 -8.905 1.00 41.81 181 ASP A O 1
ATOM 1411 N N . LYS A 1 182 ? -27.071 -1.309 -9.259 1.00 40.66 182 LYS A N 1
ATOM 1412 C CA . LYS A 1 182 ? -27.229 -0.588 -10.534 1.00 40.66 182 LYS A CA 1
ATOM 1413 C C . LYS A 1 182 ? -26.747 0.875 -10.544 1.00 40.66 182 LYS A C 1
ATOM 1415 O O . LYS A 1 182 ? -26.718 1.474 -11.613 1.00 40.66 182 LYS A O 1
ATOM 1420 N N . ARG A 1 183 ? -26.424 1.485 -9.397 1.00 37.72 183 ARG A N 1
ATOM 1421 C CA . ARG A 1 183 ? -26.055 2.915 -9.308 1.00 37.72 183 ARG A CA 1
ATOM 1422 C C . ARG A 1 183 ? -24.664 3.193 -8.740 1.00 37.72 183 ARG A C 1
ATOM 1424 O O . ARG A 1 183 ? -24.301 4.352 -8.642 1.00 37.72 183 ARG A O 1
ATOM 1431 N N . TRP A 1 184 ? -23.913 2.169 -8.342 1.00 39.25 184 TRP A N 1
ATOM 1432 C CA . TRP A 1 184 ? -22.578 2.333 -7.739 1.00 39.25 184 TRP A CA 1
ATOM 1433 C C . TRP A 1 184 ? -21.471 1.692 -8.578 1.00 39.25 184 TRP A C 1
ATOM 1435 O O . TRP A 1 184 ? -20.303 2.062 -8.490 1.00 39.25 184 TRP A O 1
ATOM 1445 N N . SER A 1 185 ? -21.822 0.661 -9.353 1.00 34.22 185 SER A N 1
ATOM 1446 C CA . SER A 1 185 ? -20.869 -0.160 -10.112 1.00 34.22 185 SER A CA 1
ATOM 1447 C C . SER A 1 185 ? -21.540 -0.883 -11.285 1.00 34.22 185 SER A C 1
ATOM 1449 O O . SER A 1 185 ? -21.127 -1.982 -11.656 1.00 34.22 185 SER A O 1
ATOM 1451 N N . TRP A 1 186 ? -22.607 -0.312 -11.855 1.00 32.75 186 TRP A N 1
ATOM 1452 C CA . TRP A 1 186 ? -23.258 -0.921 -13.012 1.00 32.75 186 TRP A CA 1
ATOM 1453 C C . TRP A 1 186 ? -22.403 -0.725 -14.251 1.00 32.75 186 TRP A C 1
ATOM 1455 O O . TRP A 1 186 ? -22.365 0.343 -14.855 1.00 32.75 186 TRP A O 1
ATOM 1465 N N . THR A 1 187 ? -21.721 -1.793 -14.631 1.00 39.53 187 THR A N 1
ATOM 1466 C CA . THR A 1 187 ? -21.137 -1.936 -15.955 1.00 39.53 187 THR A CA 1
ATOM 1467 C C . THR A 1 187 ? -22.282 -2.254 -16.902 1.00 39.53 187 THR A C 1
ATOM 1469 O O . THR A 1 187 ? -22.946 -3.280 -16.757 1.00 39.53 187 THR A O 1
ATOM 1472 N N . ASN A 1 188 ? -22.562 -1.365 -17.854 1.00 36.00 188 ASN A N 1
ATOM 1473 C CA . ASN A 1 188 ? -23.567 -1.638 -18.870 1.00 36.00 188 ASN A CA 1
ATOM 1474 C C . ASN A 1 188 ? -23.066 -2.809 -19.733 1.00 36.00 188 ASN A C 1
ATOM 1476 O O . ASN A 1 188 ? -22.240 -2.642 -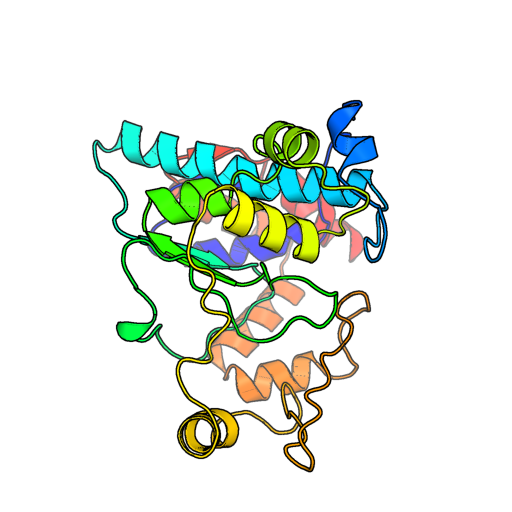20.627 1.00 36.00 188 ASN A O 1
ATOM 1480 N N . TRP A 1 189 ? -23.511 -4.027 -19.422 1.00 39.75 189 TRP A N 1
ATOM 1481 C CA . TRP A 1 189 ? -23.176 -5.235 -20.173 1.00 39.75 189 TRP A CA 1
ATOM 1482 C C . TRP A 1 189 ? -24.070 -5.337 -21.412 1.00 39.75 189 TRP A C 1
ATOM 1484 O O . TRP A 1 189 ? -24.919 -6.213 -21.545 1.00 39.75 189 TRP A O 1
ATOM 1494 N N . GLY A 1 190 ? -23.881 -4.387 -22.321 1.00 34.06 190 GLY A N 1
ATOM 1495 C CA . GLY A 1 190 ? -24.406 -4.417 -23.675 1.00 34.06 190 GLY A CA 1
ATOM 1496 C C . GLY A 1 190 ? -23.276 -4.017 -24.609 1.00 34.06 190 GLY A C 1
ATOM 1497 O O . GLY A 1 190 ? -22.867 -2.865 -24.607 1.00 34.06 190 GLY A O 1
ATOM 1498 N N . ASN A 1 191 ? -22.762 -4.972 -25.387 1.00 38.72 191 ASN A N 1
ATOM 1499 C CA . ASN A 1 191 ? -21.755 -4.784 -26.448 1.00 38.72 191 ASN A CA 1
ATOM 1500 C C . ASN A 1 191 ? -20.270 -4.714 -26.033 1.00 38.72 191 ASN A C 1
ATOM 1502 O O . ASN A 1 191 ? -19.424 -4.387 -26.861 1.00 38.72 191 ASN A O 1
ATOM 1506 N N . GLY A 1 192 ? -19.908 -5.101 -24.807 1.00 37.72 192 GLY A N 1
ATOM 1507 C CA . GLY A 1 192 ? -18.506 -5.399 -24.470 1.00 37.72 192 GLY A CA 1
ATOM 1508 C C . GLY A 1 192 ? -17.584 -4.199 -24.214 1.00 37.72 192 GLY A C 1
ATOM 1509 O O . GLY A 1 192 ? -16.373 -4.394 -24.134 1.00 37.72 192 GLY A O 1
ATOM 1510 N N . MET A 1 193 ? -18.115 -2.989 -24.022 1.00 33.78 193 MET A N 1
ATOM 1511 C CA . MET A 1 193 ? -17.349 -1.876 -23.451 1.00 33.78 193 MET A CA 1
ATOM 1512 C C . MET A 1 193 ? -17.604 -1.790 -21.946 1.00 33.78 193 MET A C 1
ATOM 1514 O O . MET A 1 193 ? -18.644 -1.326 -21.493 1.00 33.78 193 MET A O 1
ATOM 1518 N N . ILE A 1 194 ? -16.637 -2.271 -21.165 1.00 35.09 194 ILE A N 1
ATOM 1519 C CA . ILE A 1 194 ? -16.505 -1.874 -19.763 1.00 35.09 194 ILE A CA 1
ATOM 1520 C C . ILE A 1 194 ? -15.914 -0.468 -19.780 1.00 35.09 194 ILE A C 1
ATOM 1522 O O . ILE A 1 194 ? -14.760 -0.293 -20.173 1.00 35.09 194 ILE A O 1
ATOM 1526 N N . GLU A 1 195 ? -16.692 0.518 -19.356 1.00 31.64 195 GLU A N 1
ATOM 1527 C CA . GLU A 1 195 ? -16.168 1.843 -19.045 1.00 31.64 195 GLU A CA 1
ATOM 1528 C C . GLU A 1 195 ? -15.763 1.876 -17.569 1.00 31.64 195 GLU A C 1
ATOM 1530 O O . GLU A 1 195 ? -16.485 1.405 -16.689 1.00 31.64 195 GLU A O 1
ATOM 1535 N N . LEU A 1 196 ? -14.557 2.378 -17.310 1.00 33.91 196 LEU A N 1
ATOM 1536 C CA . LEU A 1 196 ? -14.053 2.641 -15.968 1.00 33.91 196 LEU A CA 1
ATOM 1537 C C . LEU A 1 196 ? -14.200 4.137 -15.711 1.00 33.91 196 LEU A C 1
ATOM 1539 O O . LEU A 1 196 ? -13.724 4.940 -16.513 1.00 33.91 196 LEU A O 1
ATOM 1543 N N . CYS A 1 197 ? -14.831 4.505 -14.598 1.00 34.38 197 CYS A N 1
ATOM 1544 C CA . CYS A 1 197 ? -14.920 5.902 -14.196 1.00 34.38 197 CYS A CA 1
ATOM 1545 C C . CYS A 1 197 ? -13.527 6.449 -13.859 1.00 34.38 197 CYS A C 1
ATOM 1547 O O . CYS A 1 197 ? -12.727 5.792 -13.178 1.00 34.38 197 CYS A O 1
ATOM 1549 N N . ASP A 1 198 ? -13.260 7.673 -14.307 1.00 37.56 198 ASP A N 1
ATOM 1550 C CA . ASP A 1 198 ? -12.087 8.426 -13.892 1.00 37.56 198 ASP A CA 1
ATOM 1551 C C . ASP A 1 198 ? -12.232 8.824 -12.411 1.00 37.56 198 ASP A C 1
ATOM 1553 O O . ASP A 1 198 ? -12.980 9.730 -12.052 1.00 37.56 198 ASP A O 1
ATOM 1557 N N . ALA A 1 199 ? -11.505 8.128 -11.535 1.00 39.22 199 ALA A N 1
ATOM 1558 C CA . ALA A 1 199 ? -11.507 8.388 -10.095 1.00 39.22 199 ALA A CA 1
ATOM 1559 C C . ALA A 1 199 ? -10.577 9.546 -9.678 1.00 39.22 199 ALA A C 1
ATOM 1561 O O . ALA A 1 199 ? -10.236 9.653 -8.499 1.00 39.22 199 ALA A O 1
ATOM 1562 N N . HIS A 1 200 ? -10.096 10.366 -10.618 1.00 40.97 200 HIS A N 1
ATOM 1563 C CA . HIS A 1 200 ? -9.346 11.582 -10.302 1.00 40.97 200 HIS A CA 1
ATOM 1564 C C . HIS A 1 200 ? -10.254 12.732 -9.831 1.00 40.97 200 HIS A C 1
ATOM 1566 O O . HIS A 1 200 ? -9.759 13.652 -9.180 1.00 40.97 200 HIS A O 1
ATOM 1572 N N . GLY A 1 201 ? -11.559 12.679 -10.131 1.00 40.50 201 GLY A N 1
ATOM 1573 C CA . GLY A 1 201 ? -12.558 13.640 -9.659 1.00 40.50 201 GLY A CA 1
ATOM 1574 C C . GLY A 1 201 ? -12.986 13.431 -8.201 1.00 40.50 201 GLY A C 1
ATOM 1575 O O . GLY A 1 201 ? -12.652 12.432 -7.563 1.00 40.50 201 GLY A O 1
ATOM 1576 N N . GLY A 1 202 ? -13.746 14.389 -7.663 1.00 52.19 202 GLY A N 1
ATOM 1577 C CA . GLY A 1 202 ? -14.450 14.206 -6.392 1.00 52.19 202 GLY A CA 1
ATOM 1578 C C . GLY A 1 202 ? -15.480 13.073 -6.469 1.00 52.19 202 GLY A C 1
ATOM 1579 O O . GLY A 1 202 ? -15.802 12.578 -7.548 1.00 52.19 202 GLY A O 1
ATOM 1580 N N . TRP A 1 203 ? -16.006 12.659 -5.317 1.00 61.38 203 TRP A N 1
ATOM 1581 C CA . TRP A 1 203 ? -17.095 11.684 -5.290 1.00 61.38 203 TRP A CA 1
ATOM 1582 C C . TRP A 1 203 ? -18.331 12.226 -6.018 1.00 61.38 203 TRP A C 1
ATOM 1584 O O . TRP A 1 203 ? -18.649 13.406 -5.877 1.00 61.38 203 TRP A O 1
ATOM 1594 N N . GLU A 1 204 ? -19.028 11.357 -6.753 1.00 60.31 204 GLU A N 1
ATOM 1595 C CA . GLU A 1 204 ? -20.271 11.708 -7.446 1.00 60.31 204 GLU A CA 1
ATOM 1596 C C . GLU A 1 204 ? -21.336 12.248 -6.481 1.00 60.31 204 GLU A C 1
ATOM 1598 O O . GLU A 1 204 ? -21.383 11.903 -5.290 1.00 60.31 204 GLU A O 1
ATOM 1603 N N . ASP A 1 205 ? -22.239 13.072 -7.012 1.00 64.62 205 ASP A N 1
ATOM 1604 C CA . ASP A 1 205 ? -23.398 13.535 -6.262 1.00 64.62 205 ASP A CA 1
ATOM 1605 C C . ASP A 1 205 ? -24.181 12.339 -5.698 1.00 64.62 205 ASP A C 1
ATOM 1607 O O . ASP A 1 205 ? -24.393 11.322 -6.356 1.00 64.62 205 ASP A O 1
ATOM 1611 N N . GLN A 1 206 ? -24.635 12.465 -4.448 1.00 77.00 206 GLN A N 1
ATOM 1612 C CA . GLN A 1 206 ? -25.387 11.431 -3.721 1.00 77.00 206 GLN A CA 1
ATOM 1613 C C . GLN A 1 206 ? -24.608 10.150 -3.379 1.00 77.00 206 GLN A C 1
ATOM 1615 O O . GLN A 1 206 ? -25.231 9.191 -2.907 1.00 77.00 206 GLN A O 1
ATOM 1620 N N . TRP A 1 207 ? -23.276 10.123 -3.514 1.00 76.88 207 TRP A N 1
ATOM 1621 C CA . TRP A 1 207 ? -22.497 8.920 -3.205 1.00 76.88 207 TRP A CA 1
ATOM 1622 C C . TRP A 1 207 ? -22.762 8.371 -1.793 1.00 76.88 207 TRP A C 1
ATOM 1624 O O . TRP A 1 207 ? -22.862 7.163 -1.600 1.00 76.88 207 TRP A O 1
ATOM 1634 N N . GLU A 1 208 ? -22.953 9.257 -0.808 1.00 82.31 208 GLU A N 1
ATOM 1635 C CA . GLU A 1 208 ? -23.268 8.887 0.577 1.00 82.31 208 GLU A CA 1
ATOM 1636 C C . GLU A 1 208 ? -24.594 8.115 0.674 1.00 82.31 208 GLU A C 1
ATOM 1638 O O . GLU A 1 208 ? -24.704 7.169 1.450 1.00 82.31 208 GLU A O 1
ATOM 1643 N N . THR A 1 209 ? -25.593 8.486 -0.136 1.00 81.69 209 THR A N 1
ATOM 1644 C CA . THR A 1 209 ? -26.902 7.812 -0.184 1.00 81.69 209 THR A CA 1
ATOM 1645 C C . THR A 1 209 ? -26.766 6.409 -0.761 1.00 81.69 209 THR A C 1
ATOM 1647 O O . THR A 1 209 ? -27.365 5.459 -0.254 1.00 81.69 209 THR A O 1
ATOM 1650 N N . ILE A 1 210 ? -25.966 6.268 -1.818 1.00 73.12 210 ILE A N 1
ATOM 1651 C CA . ILE A 1 210 ? -25.737 4.978 -2.466 1.00 73.12 210 ILE A CA 1
ATOM 1652 C C . ILE A 1 210 ? -24.913 4.071 -1.547 1.00 73.12 210 ILE A C 1
ATOM 1654 O O . ILE A 1 210 ? -25.295 2.923 -1.327 1.00 73.12 210 ILE A O 1
ATOM 1658 N N . PHE A 1 211 ? -23.852 4.599 -0.934 1.00 79.69 211 PHE A N 1
ATOM 1659 C CA . PHE A 1 211 ? -23.066 3.882 0.064 1.00 79.69 211 PHE A CA 1
ATOM 1660 C C . PHE A 1 211 ? -23.942 3.401 1.222 1.00 79.69 211 PHE A C 1
ATOM 1662 O O . PHE A 1 211 ? -23.912 2.221 1.553 1.00 79.69 211 PHE A O 1
ATOM 1669 N N . ASP A 1 212 ? -24.765 4.276 1.809 1.00 85.75 212 ASP A N 1
ATOM 1670 C CA . ASP A 1 212 ? -25.614 3.913 2.947 1.00 85.75 212 ASP A CA 1
ATOM 1671 C C . ASP A 1 212 ? -26.629 2.811 2.582 1.00 85.75 212 ASP A C 1
ATOM 1673 O O . ASP A 1 212 ? -26.951 1.962 3.421 1.00 85.75 212 ASP A O 1
ATOM 1677 N N . ARG A 1 213 ? -27.102 2.790 1.326 1.00 82.38 213 ARG A N 1
ATOM 1678 C CA . ARG A 1 213 ? -27.972 1.732 0.794 1.00 82.38 213 ARG A CA 1
ATOM 1679 C C . ARG A 1 213 ? -27.230 0.404 0.630 1.00 82.38 213 ARG A C 1
ATOM 1681 O O . ARG A 1 213 ? -27.758 -0.625 1.041 1.00 82.38 213 ARG A O 1
ATOM 1688 N N . VAL A 1 214 ? -26.043 0.422 0.021 1.00 74.25 214 VAL A N 1
ATOM 1689 C CA . VAL A 1 214 ? -25.304 -0.790 -0.383 1.00 74.25 214 VAL A CA 1
ATOM 1690 C C . VAL A 1 214 ? -24.508 -1.392 0.775 1.00 74.25 214 VAL A C 1
ATOM 1692 O O . VAL A 1 214 ? -24.532 -2.602 0.982 1.00 74.25 214 VAL A O 1
ATOM 1695 N N . ALA A 1 215 ? -23.826 -0.560 1.562 1.00 77.12 215 ALA A N 1
ATOM 1696 C CA . ALA A 1 215 ? -22.962 -0.999 2.656 1.00 77.12 215 ALA A CA 1
ATOM 1697 C C . ALA A 1 215 ? -23.745 -1.444 3.906 1.00 77.12 215 ALA A C 1
ATOM 1699 O O . ALA A 1 215 ? -23.188 -2.064 4.817 1.00 77.12 215 ALA A O 1
ATOM 1700 N N . GLY A 1 216 ? -25.042 -1.131 3.956 1.00 81.69 216 GLY A N 1
ATOM 1701 C CA . GLY A 1 216 ? -25.941 -1.486 5.043 1.00 81.69 216 GLY A CA 1
ATOM 1702 C C . GLY A 1 216 ? -25.836 -0.568 6.266 1.00 81.69 216 GLY A C 1
ATOM 1703 O O . GLY A 1 216 ? -24.904 0.219 6.441 1.00 81.69 216 GLY A O 1
ATOM 1704 N N . LYS A 1 217 ? -26.820 -0.701 7.167 1.00 88.56 217 LYS A N 1
ATOM 1705 C CA . LYS A 1 217 ? -27.056 0.230 8.289 1.00 88.56 217 LYS A CA 1
ATOM 1706 C C . LYS A 1 217 ? -25.841 0.438 9.198 1.00 88.56 217 LYS A C 1
ATOM 1708 O O . LYS A 1 217 ? -25.608 1.552 9.653 1.00 88.56 217 LYS A O 1
ATOM 1713 N N . LYS A 1 218 ? -25.071 -0.623 9.467 1.00 86.75 218 LYS A N 1
ATOM 1714 C CA . LYS A 1 218 ? -23.918 -0.567 10.378 1.00 86.75 218 LYS A CA 1
ATOM 1715 C C . LYS A 1 218 ? -22.808 0.330 9.825 1.00 86.75 218 LYS A C 1
ATOM 1717 O O . LYS A 1 218 ? -22.359 1.233 10.520 1.00 86.75 218 LYS A O 1
ATOM 1722 N N . LEU A 1 219 ? -22.393 0.100 8.579 1.00 84.38 219 LEU A N 1
ATOM 1723 C CA . LEU A 1 219 ? -21.326 0.877 7.943 1.00 84.38 219 LEU A CA 1
ATOM 1724 C C . LEU A 1 219 ? -21.786 2.301 7.616 1.00 84.38 219 LEU A C 1
ATOM 1726 O O . LEU A 1 219 ? -21.010 3.240 7.784 1.00 84.38 219 LEU A O 1
ATOM 1730 N N . ALA A 1 220 ? -23.058 2.473 7.246 1.00 87.69 220 ALA A N 1
ATOM 1731 C CA . ALA A 1 220 ? -23.685 3.784 7.095 1.00 87.69 220 ALA A CA 1
ATOM 1732 C C . ALA A 1 220 ? -23.605 4.612 8.390 1.00 87.69 220 ALA A C 1
ATOM 1734 O O . ALA A 1 220 ? -23.186 5.769 8.370 1.00 87.69 220 ALA A O 1
ATOM 1735 N N . ALA A 1 221 ? -23.953 4.012 9.535 1.00 90.44 221 ALA A N 1
ATOM 1736 C CA . ALA A 1 221 ? -23.868 4.671 10.837 1.00 90.44 221 ALA A CA 1
ATOM 1737 C C . ALA A 1 221 ? -22.425 5.070 11.178 1.00 90.44 221 ALA A C 1
ATOM 1739 O O . ALA A 1 221 ? -22.183 6.204 11.582 1.00 90.44 221 ALA A O 1
ATOM 1740 N N . THR A 1 222 ? -21.460 4.179 10.938 1.00 88.75 222 THR A N 1
ATOM 1741 C CA . THR A 1 222 ? -20.034 4.468 11.133 1.00 88.75 222 THR A CA 1
ATOM 1742 C C . THR A 1 222 ? -19.550 5.625 10.252 1.00 88.75 222 THR A C 1
ATOM 1744 O O . THR A 1 222 ? -18.886 6.530 10.749 1.00 88.75 222 THR A O 1
ATOM 1747 N N . ARG A 1 223 ? -19.911 5.652 8.962 1.00 88.81 223 ARG A N 1
ATOM 1748 C CA . ARG A 1 223 ? -19.563 6.757 8.050 1.00 88.81 223 ARG A CA 1
ATOM 1749 C C . ARG A 1 223 ? -20.091 8.099 8.566 1.00 88.81 223 ARG A C 1
ATOM 1751 O O . ARG A 1 223 ? -19.349 9.079 8.571 1.00 88.81 223 ARG A O 1
ATOM 1758 N N . ARG A 1 224 ? -21.358 8.140 8.996 1.00 90.44 224 ARG A N 1
ATOM 1759 C CA . ARG A 1 224 ? -21.986 9.346 9.562 1.00 90.44 224 ARG A CA 1
ATOM 1760 C C . ARG A 1 224 ? -21.280 9.786 10.844 1.00 90.44 224 ARG A C 1
ATOM 1762 O O . ARG A 1 224 ? -20.914 10.945 10.949 1.00 90.44 224 ARG A O 1
ATOM 1769 N N . GLN A 1 225 ? -20.970 8.849 11.739 1.00 88.94 225 GLN A N 1
ATOM 1770 C CA . GLN A 1 225 ? -20.233 9.138 12.971 1.00 88.94 225 GLN A CA 1
ATOM 1771 C C . GLN A 1 225 ? -18.885 9.824 12.698 1.00 88.94 225 GLN A C 1
ATOM 1773 O O . GLN A 1 225 ? -18.560 10.807 13.348 1.00 88.94 225 GLN A O 1
ATOM 1778 N N . VAL A 1 226 ? -18.118 9.367 11.703 1.00 88.06 226 VAL A N 1
ATOM 1779 C CA . VAL A 1 226 ? -16.838 10.014 11.343 1.00 88.06 226 VAL A CA 1
ATOM 1780 C C . VAL A 1 226 ? -17.025 11.413 10.773 1.00 88.06 226 VAL A C 1
ATOM 1782 O O . VAL A 1 226 ? -16.157 12.274 10.921 1.00 88.06 226 VAL A O 1
ATOM 1785 N N . LYS A 1 227 ? -18.149 11.662 10.098 1.00 85.06 227 LYS A N 1
ATOM 1786 C CA . LYS A 1 227 ? -18.471 12.995 9.588 1.00 85.06 227 LYS A CA 1
ATOM 1787 C C . LYS A 1 227 ? -18.703 13.987 10.729 1.00 85.06 227 LYS A C 1
ATOM 1789 O O . LYS A 1 227 ? -18.298 15.135 10.577 1.00 85.06 227 LYS A O 1
ATOM 1794 N N . ASP A 1 228 ? -19.225 13.531 11.858 1.00 88.62 228 ASP A N 1
ATOM 1795 C CA . ASP A 1 228 ? -19.589 14.382 12.997 1.00 88.62 228 ASP A CA 1
ATOM 1796 C C . ASP A 1 228 ? -18.601 14.269 14.172 1.00 88.62 228 ASP A C 1
ATOM 1798 O O . ASP A 1 228 ? -18.873 14.740 15.271 1.00 88.62 228 ASP A O 1
ATOM 1802 N N . LEU A 1 229 ? -17.440 13.649 13.936 1.00 90.75 229 LEU A N 1
ATOM 1803 C CA . LEU A 1 229 ? -16.451 13.361 14.967 1.00 90.75 229 LEU A CA 1
ATOM 1804 C C . LEU A 1 229 ? -15.842 14.652 15.537 1.00 90.75 229 LEU A C 1
ATOM 1806 O O . LEU A 1 229 ? -15.294 15.472 14.793 1.00 90.75 229 LEU A O 1
ATOM 1810 N N . THR A 1 230 ? -15.890 14.807 16.858 1.00 93.62 230 THR A N 1
ATOM 1811 C CA . THR A 1 230 ? -15.224 15.911 17.562 1.00 93.62 230 THR A CA 1
ATOM 1812 C C . THR A 1 230 ? -13.709 15.704 17.610 1.00 93.62 230 THR A C 1
ATOM 1814 O O . THR A 1 230 ? -13.191 14.601 17.397 1.00 93.62 230 THR A O 1
ATOM 1817 N N . PHE A 1 231 ? -12.962 16.777 17.885 1.00 94.62 231 PHE A 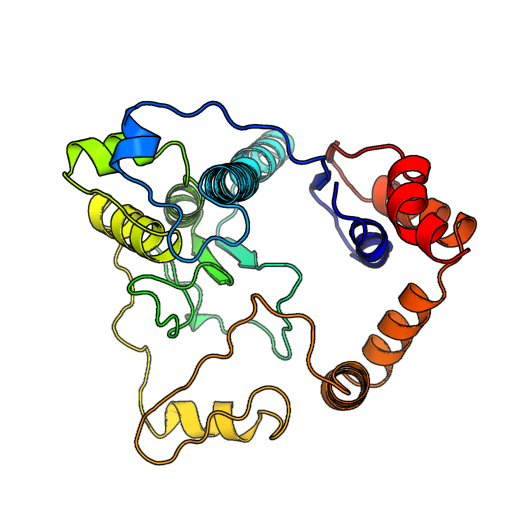N 1
ATOM 1818 C CA . PHE A 1 231 ? -11.506 16.701 18.011 1.00 94.62 231 PHE A CA 1
ATOM 1819 C C . PHE A 1 231 ? -11.095 15.745 19.141 1.00 94.62 231 PHE A C 1
ATOM 1821 O O . PHE A 1 231 ? -10.219 14.899 18.952 1.00 94.62 231 PHE A O 1
ATOM 1828 N N . GLU A 1 232 ? -11.769 15.834 20.285 1.00 95.81 232 GLU A N 1
ATOM 1829 C CA . GLU A 1 232 ? -11.539 15.007 21.466 1.00 95.81 232 GLU A CA 1
ATOM 1830 C C . GLU A 1 232 ? -11.853 13.535 21.187 1.00 95.81 232 GLU A C 1
ATOM 1832 O O . GLU A 1 232 ? -11.051 12.663 21.537 1.00 95.81 232 GLU A O 1
ATOM 1837 N N . GLU A 1 233 ? -12.970 13.249 20.507 1.00 95.31 233 GLU A N 1
ATOM 1838 C CA . GLU A 1 233 ? -13.301 11.891 20.069 1.00 95.31 233 GLU A CA 1
ATOM 1839 C C . GLU A 1 233 ? -12.224 11.350 19.134 1.00 95.31 233 GLU A C 1
ATOM 1841 O O . GLU A 1 233 ? -11.705 10.266 19.385 1.00 95.31 233 GLU A O 1
ATOM 1846 N N . CYS A 1 234 ? -11.809 12.114 18.121 1.00 95.94 234 CYS A N 1
ATOM 1847 C CA . CYS A 1 234 ? -10.775 11.691 17.173 1.00 95.94 234 CYS A CA 1
ATOM 1848 C C . CYS A 1 234 ? -9.482 11.309 17.886 1.00 95.94 234 CYS A C 1
ATOM 1850 O O . CYS A 1 234 ? -8.929 10.226 17.673 1.00 95.94 234 CYS A O 1
ATOM 1852 N N . VAL A 1 235 ? -9.013 12.187 18.774 1.00 97.06 235 VAL A N 1
ATOM 1853 C CA . VAL A 1 235 ? -7.795 11.960 19.551 1.00 97.06 235 VAL A CA 1
ATOM 1854 C C . VAL A 1 235 ? -7.944 10.712 20.423 1.00 97.06 235 VAL A C 1
ATOM 1856 O O . VAL A 1 235 ? -7.033 9.881 20.463 1.00 97.06 235 VAL A O 1
ATOM 1859 N N . GLY A 1 236 ? -9.093 10.541 21.083 1.00 97.31 236 GLY A N 1
ATOM 1860 C CA . GLY A 1 236 ? -9.413 9.348 21.865 1.00 97.31 236 GLY A CA 1
ATOM 1861 C C . GLY A 1 236 ? -9.377 8.067 21.028 1.00 97.31 236 GLY A C 1
ATOM 1862 O O . GLY A 1 236 ? -8.728 7.093 21.410 1.00 97.31 236 GLY A O 1
ATOM 1863 N N . GLU A 1 237 ? -9.997 8.075 19.850 1.00 96.25 237 GLU A N 1
ATOM 1864 C CA . GLU A 1 237 ? -10.029 6.936 18.933 1.00 96.25 237 GLU A CA 1
ATOM 1865 C C . GLU A 1 237 ? -8.633 6.534 18.438 1.00 96.25 237 GLU A C 1
ATOM 1867 O O . GLU A 1 237 ? -8.293 5.349 18.436 1.00 96.25 237 GLU A O 1
ATOM 1872 N N . PHE A 1 238 ? -7.788 7.505 18.084 1.00 96.88 238 PHE A N 1
ATOM 1873 C CA . PHE A 1 238 ? -6.398 7.247 17.704 1.00 96.88 238 PHE A CA 1
ATOM 1874 C C . PHE A 1 238 ? -5.560 6.707 18.864 1.00 96.88 238 PHE A C 1
ATOM 1876 O O . PHE A 1 238 ? -4.705 5.846 18.653 1.00 96.88 238 PHE A O 1
ATOM 1883 N N . ARG A 1 239 ? -5.798 7.169 20.097 1.00 97.12 239 ARG A N 1
ATOM 1884 C CA . ARG A 1 239 ? -5.133 6.618 21.287 1.00 97.12 239 ARG A CA 1
ATOM 1885 C C . ARG A 1 239 ? -5.526 5.157 21.512 1.00 97.12 239 ARG A C 1
ATOM 1887 O O . ARG A 1 239 ? -4.646 4.342 21.782 1.00 97.12 239 ARG A O 1
ATOM 1894 N N . GLU A 1 240 ? -6.798 4.803 21.335 1.00 95.88 240 GLU A N 1
ATOM 1895 C CA . GLU A 1 240 ? -7.248 3.404 21.389 1.00 95.88 240 GLU A CA 1
ATOM 1896 C C . GLU A 1 240 ? -6.636 2.552 20.275 1.00 95.88 240 GLU A C 1
ATOM 1898 O O . GLU A 1 240 ? -6.179 1.435 20.518 1.00 95.88 240 GLU A O 1
ATOM 1903 N N . MET A 1 241 ? -6.565 3.086 19.057 1.00 95.75 241 MET A N 1
ATOM 1904 C CA . MET A 1 241 ? -5.899 2.424 17.939 1.00 95.75 241 MET A CA 1
ATOM 1905 C C . MET A 1 241 ? -4.408 2.185 18.231 1.00 95.75 241 MET A C 1
ATOM 1907 O O . MET A 1 241 ? -3.903 1.084 18.008 1.00 95.75 241 MET A O 1
ATOM 1911 N N . LYS A 1 242 ? -3.712 3.183 18.790 1.00 95.25 242 LYS A N 1
ATOM 1912 C CA . LYS A 1 242 ? -2.288 3.103 19.142 1.00 95.25 242 LYS A CA 1
ATOM 1913 C C . LYS A 1 242 ? -1.996 2.024 20.182 1.00 95.25 242 LYS A C 1
ATOM 1915 O O . LYS A 1 242 ? -0.990 1.340 20.053 1.00 95.25 242 LYS A O 1
ATOM 1920 N N . LYS A 1 243 ? -2.885 1.811 21.161 1.00 94.25 243 LYS A N 1
ATOM 1921 C CA . LYS A 1 243 ? -2.753 0.724 22.155 1.00 94.25 243 LYS A CA 1
ATOM 1922 C C . LYS A 1 243 ? -2.745 -0.677 21.526 1.00 94.25 243 LYS A C 1
ATOM 1924 O O . LYS A 1 243 ? -2.247 -1.610 22.143 1.00 94.25 243 LYS A O 1
ATOM 1929 N N . LYS A 1 244 ? -3.317 -0.834 20.327 1.00 93.38 244 LYS A N 1
ATOM 1930 C CA . LYS A 1 244 ? -3.443 -2.121 19.621 1.00 93.38 244 LYS A CA 1
ATOM 1931 C C . LYS A 1 244 ? -2.354 -2.361 18.582 1.00 93.38 244 LYS A C 1
ATOM 1933 O O . LYS A 1 244 ? -2.204 -3.493 18.129 1.00 93.38 244 LYS A O 1
ATOM 1938 N N . ALA A 1 245 ? -1.665 -1.306 18.155 1.00 93.06 245 ALA A N 1
ATOM 1939 C CA . ALA A 1 245 ? -0.641 -1.387 17.129 1.00 93.06 245 ALA A CA 1
ATOM 1940 C C . ALA A 1 245 ? 0.677 -1.881 17.735 1.00 93.06 245 ALA A C 1
ATOM 1942 O O . ALA A 1 245 ? 1.172 -1.277 18.683 1.00 93.06 245 ALA A O 1
ATOM 1943 N N . VAL A 1 246 ? 1.273 -2.936 17.169 1.00 91.81 246 VAL A N 1
ATOM 1944 C CA . VAL A 1 246 ? 2.607 -3.389 17.615 1.00 91.81 246 VAL A CA 1
ATOM 1945 C C . VAL A 1 246 ? 3.661 -2.321 17.310 1.00 91.81 246 VAL A C 1
ATOM 1947 O O . VAL A 1 246 ? 4.515 -2.038 18.143 1.00 91.81 246 VAL A O 1
ATOM 1950 N N . ASN A 1 247 ? 3.566 -1.693 16.135 1.00 92.44 247 ASN A N 1
ATOM 1951 C CA . ASN A 1 247 ? 4.444 -0.604 15.714 1.00 92.44 247 ASN A CA 1
ATOM 1952 C C . ASN A 1 247 ? 3.631 0.643 15.332 1.00 92.44 247 ASN A C 1
ATOM 1954 O O . ASN A 1 247 ? 2.639 0.547 14.603 1.00 92.44 247 ASN A O 1
ATOM 1958 N N . TRP A 1 248 ? 4.068 1.815 15.803 1.00 94.44 248 TRP A N 1
ATOM 1959 C CA . TRP A 1 248 ? 3.420 3.105 15.548 1.00 94.44 248 TRP A CA 1
ATOM 1960 C C . TRP A 1 248 ? 4.412 4.119 14.966 1.00 94.44 248 TRP A C 1
ATOM 1962 O O . TRP A 1 248 ? 5.165 4.747 15.707 1.00 94.44 248 TRP A O 1
ATOM 1972 N N . ASP A 1 249 ? 4.382 4.297 13.646 1.00 94.56 249 ASP A N 1
ATOM 1973 C CA . ASP A 1 249 ? 5.134 5.320 12.906 1.00 94.56 249 ASP A CA 1
ATOM 1974 C C . ASP A 1 249 ? 4.162 6.370 12.346 1.00 94.56 249 ASP A C 1
ATOM 1976 O O . ASP A 1 249 ? 3.834 6.401 11.159 1.00 94.56 249 ASP A O 1
ATOM 1980 N N . ALA A 1 250 ? 3.605 7.193 13.230 1.00 94.69 250 ALA A N 1
ATOM 1981 C CA . ALA A 1 250 ? 2.673 8.247 12.851 1.00 94.69 250 ALA A CA 1
ATOM 1982 C C . ALA A 1 250 ? 2.791 9.466 13.778 1.00 94.69 250 ALA A C 1
ATOM 1984 O O . ALA A 1 250 ? 3.200 9.302 14.934 1.00 94.69 250 ALA A O 1
ATOM 1985 N N . PRO A 1 251 ? 2.401 10.671 13.307 1.00 95.31 251 PRO A N 1
ATOM 1986 C CA . PRO A 1 251 ? 2.293 11.859 14.140 1.00 95.31 251 PRO A CA 1
ATOM 1987 C C . PRO A 1 251 ? 1.439 11.651 15.391 1.00 95.31 251 PRO A C 1
ATOM 1989 O O . PRO A 1 251 ? 0.703 10.667 15.531 1.00 95.31 251 PRO A O 1
ATOM 1992 N N . ALA A 1 252 ? 1.513 12.620 16.300 1.00 95.56 252 ALA A N 1
ATOM 1993 C CA . ALA A 1 252 ? 0.635 12.648 17.458 1.00 95.56 252 ALA A CA 1
ATOM 1994 C C . ALA A 1 252 ? -0.842 12.687 17.004 1.00 95.56 252 ALA A C 1
ATOM 1996 O O . ALA A 1 252 ? -1.150 13.384 16.030 1.00 95.56 252 ALA A O 1
ATOM 1997 N N . PRO A 1 253 ? -1.760 11.975 17.685 1.00 95.75 253 PRO A N 1
ATOM 1998 C CA . PRO A 1 253 ? -3.193 12.025 17.392 1.00 95.75 253 PRO A CA 1
ATOM 1999 C C . PRO A 1 253 ? -3.735 13.449 17.231 1.00 95.75 253 PRO A C 1
ATOM 2001 O O . PRO A 1 253 ? -4.512 13.718 16.323 1.00 95.75 253 PRO A O 1
ATOM 2004 N N . GLU A 1 254 ? -3.264 14.380 18.057 1.00 95.94 254 GLU A N 1
ATOM 2005 C CA . GLU A 1 254 ? -3.632 15.794 18.037 1.00 95.94 254 GLU A CA 1
ATOM 2006 C C . GLU A 1 254 ? -3.253 16.473 16.712 1.00 95.94 254 GLU A C 1
ATOM 2008 O O . GLU A 1 254 ? -4.012 17.296 16.202 1.00 95.94 254 GLU A O 1
ATOM 2013 N N . GLU A 1 255 ? -2.113 16.109 16.115 1.00 94.56 255 GLU A N 1
ATOM 2014 C CA . GLU A 1 255 ? -1.710 16.615 14.800 1.00 94.56 255 GLU A CA 1
ATOM 2015 C C . GLU A 1 255 ? -2.576 16.009 13.685 1.00 94.56 255 GLU A C 1
ATOM 2017 O O . GLU A 1 255 ? -3.012 16.726 12.782 1.00 94.56 255 GLU A O 1
ATOM 2022 N N . ILE A 1 256 ? -2.857 14.702 13.755 1.00 94.38 256 ILE A N 1
ATOM 2023 C CA . ILE A 1 256 ? -3.676 13.996 12.757 1.00 94.38 256 ILE A CA 1
ATOM 2024 C C . ILE A 1 256 ? -5.100 14.556 12.744 1.00 94.38 256 ILE A C 1
ATOM 2026 O O . ILE A 1 256 ? -5.593 14.991 11.702 1.00 94.38 256 ILE A O 1
ATOM 2030 N N . CYS A 1 257 ? -5.738 14.594 13.911 1.00 94.81 257 CYS A N 1
ATOM 2031 C CA . CYS A 1 257 ? -7.091 15.103 14.092 1.00 94.81 257 CYS A CA 1
ATOM 2032 C C . CYS A 1 257 ? -7.167 16.608 13.833 1.00 94.81 257 CYS A C 1
ATOM 2034 O O . CYS A 1 257 ? -8.107 17.087 13.202 1.00 94.81 257 CYS A O 1
ATOM 2036 N N . GLY A 1 258 ? -6.148 17.356 14.265 1.00 93.31 258 GLY A N 1
ATOM 2037 C CA . GLY A 1 258 ? -6.086 18.802 14.104 1.00 93.31 258 GLY A CA 1
ATOM 2038 C C . GLY A 1 258 ? -6.007 19.239 12.646 1.00 93.31 258 GLY A C 1
ATOM 2039 O O . GLY A 1 258 ? -6.567 20.273 12.309 1.00 93.31 258 GLY A O 1
ATOM 2040 N N . ARG A 1 259 ? -5.367 18.463 11.764 1.00 88.88 259 ARG A N 1
ATOM 2041 C CA . ARG A 1 259 ? -5.340 18.777 10.326 1.00 88.88 259 ARG A CA 1
ATOM 2042 C C . ARG A 1 259 ? -6.697 18.604 9.651 1.00 88.88 259 ARG A C 1
ATOM 2044 O O . ARG A 1 259 ? -7.044 19.429 8.821 1.00 88.88 259 ARG A O 1
ATOM 2051 N N . GLY A 1 260 ? -7.439 17.550 9.989 1.00 82.81 260 GLY A N 1
ATOM 2052 C CA . GLY A 1 260 ? -8.694 17.222 9.305 1.00 82.81 260 GLY A CA 1
ATOM 2053 C C . GLY A 1 260 ? -9.935 17.905 9.870 1.00 82.81 260 GLY A C 1
ATOM 2054 O O . GLY A 1 260 ? -10.829 18.288 9.122 1.00 82.81 260 GLY A O 1
ATOM 2055 N N . LEU A 1 261 ? -10.009 18.060 11.196 1.00 85.50 261 LEU A N 1
ATOM 2056 C CA . LEU A 1 261 ? -11.214 18.556 11.870 1.00 85.50 261 LEU A CA 1
ATOM 2057 C C . LEU A 1 261 ? -11.216 20.073 12.087 1.00 85.50 261 LEU A C 1
ATOM 2059 O O . LEU A 1 261 ? -12.291 20.661 12.143 1.00 85.50 261 LEU A O 1
ATOM 2063 N N . LYS A 1 262 ? -10.050 20.736 12.137 1.00 64.44 262 LYS A N 1
ATOM 2064 C CA . LYS A 1 262 ? -9.984 22.209 12.250 1.00 64.44 262 LYS A CA 1
ATOM 2065 C C . LYS A 1 262 ? -10.449 22.945 10.991 1.00 64.44 262 LYS A C 1
ATOM 2067 O O . LYS A 1 262 ? -10.648 24.146 11.052 1.00 64.44 262 LYS A O 1
ATOM 2072 N N . MET A 1 263 ? -10.644 22.245 9.873 1.00 54.81 263 MET A N 1
ATOM 2073 C CA . MET A 1 263 ? -11.213 22.814 8.644 1.00 54.81 263 MET A CA 1
ATOM 2074 C C . MET A 1 263 ? -12.754 22.815 8.627 1.00 54.81 263 MET A C 1
ATOM 2076 O O . MET A 1 263 ? -13.345 23.195 7.622 1.00 54.81 263 MET A O 1
ATOM 2080 N N . LYS A 1 264 ? -13.410 22.361 9.709 1.00 50.75 264 LYS A N 1
ATOM 2081 C CA . LYS A 1 264 ? -14.878 22.368 9.868 1.00 50.75 264 LYS A CA 1
ATOM 2082 C C . LYS A 1 264 ? -15.411 23.466 10.803 1.00 50.75 264 LYS A C 1
ATOM 2084 O O . LYS A 1 264 ? -16.622 23.521 11.003 1.00 50.75 264 LYS A O 1
ATOM 2089 N N . GLN A 1 265 ? -14.532 24.273 11.401 1.00 38.03 265 GLN A N 1
ATOM 2090 C CA . GLN A 1 265 ? -14.889 25.476 12.170 1.00 38.03 265 GLN A CA 1
ATOM 2091 C C . GLN A 1 265 ? -14.744 26.706 11.282 1.00 38.03 265 GLN A C 1
ATOM 2093 O O . GLN A 1 265 ? -15.583 27.617 11.436 1.00 38.03 265 GLN A O 1
#

pLDDT: mean 79.99, std 19.56, range [31.64, 97.5]

Foldseek 3Di:
DDLCLLLCLVCLPPPFAAADADDDQDFDDDDPLLQFQAWQVPPPVTSRSLVSVLVVLLVVVVSQVVSCVVVVHAFQKDKDADPPDDDPDDDDPVLEDALAKEADPDDDQQATDPRIIMYGPVRSNQQSNLPVCSVLLVVVVHGHDYNRNSSRSSCVSVVRDYCPPPPDDDPVVVVVQVPDDCPPQDQPPDPPDRDDDDPPDDDDPCPLVVCCVPVDPVVNVSVVCSVVADLVNSLVSVVSSVVRYPYYNHDRSNVSSCSNVVVVD